Protein AF-0000000081072407 (afdb_homodimer)

Structure (mmCIF, N/CA/C/O backbone):
data_AF-0000000081072407-model_v1
#
loop_
_entity.id
_entity.type
_entity.pdbx_description
1 polymer 'Cystatin domain-containing protein'
#
loop_
_atom_site.group_PDB
_atom_site.id
_atom_site.type_symbol
_atom_site.label_atom_id
_atom_site.label_alt_id
_atom_site.label_comp_id
_atom_site.label_asym_id
_atom_site.label_entity_id
_atom_site.label_seq_id
_atom_site.pdbx_PDB_ins_code
_atom_site.Cartn_x
_atom_site.Cartn_y
_atom_site.Cartn_z
_atom_site.occupancy
_atom_site.B_iso_or_equiv
_atom_site.auth_seq_id
_atom_site.auth_comp_id
_atom_site.auth_asym_id
_atom_site.auth_atom_id
_atom_site.pdbx_PDB_model_num
ATOM 1 N N . MET A 1 1 ? 28.156 -6.051 42.875 1 21.62 1 MET A N 1
ATOM 2 C CA . MET A 1 1 ? 27.188 -7.047 42.438 1 21.62 1 MET A CA 1
ATOM 3 C C . MET A 1 1 ? 26.266 -6.477 41.375 1 21.62 1 MET A C 1
ATOM 5 O O . MET A 1 1 ? 25.297 -7.117 40.969 1 21.62 1 MET A O 1
ATOM 9 N N . GLY A 1 2 ? 26.156 -5.215 40.938 1 23.36 2 GLY A N 1
ATOM 10 C CA . GLY A 1 2 ? 24.984 -4.512 40.438 1 23.36 2 GLY A CA 1
ATOM 11 C C . GLY A 1 2 ? 24.594 -4.895 39.031 1 23.36 2 GLY A C 1
ATOM 12 O O . GLY A 1 2 ? 25.453 -5.309 38.219 1 23.36 2 GLY A O 1
ATOM 13 N N . GLY A 1 3 ? 23.234 -4.84 38.438 1 18.52 3 GLY A N 1
ATOM 14 C CA . GLY A 1 3 ? 22.344 -5.562 37.562 1 18.52 3 GLY A CA 1
ATOM 15 C C . GLY A 1 3 ? 22.375 -5.055 36.125 1 18.52 3 GLY A C 1
ATOM 16 O O . GLY A 1 3 ? 22.359 -5.844 35.188 1 18.52 3 GLY A O 1
ATOM 17 N N . LEU A 1 4 ? 21.75 -3.75 35.719 1 22.33 4 LEU A N 1
ATOM 18 C CA . LEU A 1 4 ? 20.75 -3.414 34.688 1 22.33 4 LEU A CA 1
ATOM 19 C C . LEU A 1 4 ? 21.359 -3.531 33.312 1 22.33 4 LEU A C 1
ATOM 21 O O . LEU A 1 4 ? 22.547 -3.322 33.125 1 22.33 4 LEU A O 1
ATOM 25 N N . LEU A 1 5 ? 20.203 -3.301 32.219 1 20.92 5 LEU A N 1
ATOM 26 C CA . LEU A 1 5 ? 19.562 -3.738 31 1 20.92 5 LEU A CA 1
ATOM 27 C C . LEU A 1 5 ? 20.094 -2.971 29.797 1 20.92 5 LEU A C 1
ATOM 29 O O . LEU A 1 5 ? 20.297 -1.756 29.875 1 20.92 5 LEU A O 1
ATOM 33 N N . GLN A 1 6 ? 20.516 -3.701 28.797 1 18.7 6 GLN A N 1
ATOM 34 C CA . GLN A 1 6 ? 21.047 -3.674 27.438 1 18.7 6 GLN A CA 1
ATOM 35 C C . GLN A 1 6 ? 20.016 -3.098 26.469 1 18.7 6 GLN A C 1
ATOM 37 O O . GLN A 1 6 ? 18.906 -3.602 26.359 1 18.7 6 GLN A O 1
ATOM 42 N N . LEU A 1 7 ? 20.031 -1.759 25.953 1 21.92 7 LEU A N 1
ATOM 43 C CA . LEU A 1 7 ? 19.109 -0.894 25.219 1 21.92 7 LEU A CA 1
ATOM 44 C C . LEU A 1 7 ? 19.016 -1.33 23.766 1 21.92 7 LEU A C 1
ATOM 46 O O . LEU A 1 7 ? 19.922 -1.09 22.969 1 21.92 7 LEU A O 1
ATOM 50 N N . VAL A 1 8 ? 18.656 -2.666 23.406 1 18.05 8 VAL A N 1
ATOM 51 C CA . VAL A 1 8 ? 18.781 -3.02 22 1 18.05 8 VAL A CA 1
ATOM 52 C C . VAL A 1 8 ? 17.594 -2.473 21.219 1 18.05 8 VAL A C 1
ATOM 54 O O . VAL A 1 8 ? 16.453 -2.895 21.438 1 18.05 8 VAL A O 1
ATOM 57 N N . LEU A 1 9 ? 17.375 -1.255 20.656 1 19.88 9 LEU A N 1
ATOM 58 C CA . LEU A 1 9 ? 16.219 -0.615 20.047 1 19.88 9 LEU A CA 1
ATOM 59 C C . LEU A 1 9 ? 16.016 -1.119 18.625 1 19.88 9 LEU A C 1
ATOM 61 O O . LEU A 1 9 ? 16.75 -0.737 17.719 1 19.88 9 LEU A O 1
ATOM 65 N N . VAL A 1 10 ? 15.938 -2.412 18.266 1 19.44 10 VAL A N 1
ATOM 66 C CA . VAL A 1 10 ? 15.781 -2.82 16.875 1 19.44 10 VAL A CA 1
ATOM 67 C C . VAL A 1 10 ? 14.406 -2.395 16.359 1 19.44 10 VAL A C 1
ATOM 69 O O . VAL A 1 10 ? 13.414 -2.471 17.078 1 19.44 10 VAL A O 1
ATOM 72 N N . THR A 1 11 ? 14.133 -1.663 15.047 1 21.14 11 THR A N 1
ATOM 73 C CA . THR A 1 11 ? 13.328 -0.927 14.07 1 21.14 11 THR A CA 1
ATOM 74 C C . THR A 1 11 ? 12.258 -1.824 13.461 1 21.14 11 THR A C 1
ATOM 76 O O . THR A 1 11 ? 11.172 -1.354 13.117 1 21.14 11 THR A O 1
ATOM 79 N N . PHE A 1 12 ? 12.297 -3.172 13.156 1 22.17 12 PHE A N 1
ATOM 80 C CA . PHE A 1 12 ? 11.82 -3.635 11.859 1 22.17 12 PHE A CA 1
ATOM 81 C C . PHE A 1 12 ? 10.305 -3.812 11.867 1 22.17 12 PHE A C 1
ATOM 83 O O . PHE A 1 12 ? 9.656 -3.738 10.82 1 22.17 12 PHE A O 1
ATOM 90 N N . LEU A 1 13 ? 9.453 -3.965 12.898 1 21.53 13 LEU A N 1
ATOM 91 C CA . LEU A 1 13 ? 8.359 -4.918 12.719 1 21.53 13 LEU A CA 1
ATOM 92 C C . LEU A 1 13 ? 7.148 -4.242 12.086 1 21.53 13 LEU A C 1
ATOM 94 O O . LEU A 1 13 ? 6.543 -3.348 12.68 1 21.53 13 LEU A O 1
ATOM 98 N N . PHE A 1 14 ? 7.098 -4.137 10.703 1 27.08 14 PHE A N 1
ATOM 99 C CA . PHE A 1 14 ? 5.941 -3.705 9.922 1 27.08 14 PHE A CA 1
ATOM 100 C C . PHE A 1 14 ? 4.691 -4.469 10.336 1 27.08 14 PHE A C 1
ATOM 102 O O . PHE A 1 14 ? 4.543 -5.648 10.008 1 27.08 14 PHE A O 1
ATOM 109 N N . TYR A 1 15 ? 4.145 -4.355 11.57 1 22.3 15 TYR A N 1
ATOM 110 C CA . TYR A 1 15 ? 2.93 -4.969 12.102 1 22.3 15 TYR A CA 1
ATOM 111 C C . TYR A 1 15 ? 1.718 -4.594 11.258 1 22.3 15 TYR A C 1
ATOM 113 O O . TYR A 1 15 ? 1.398 -3.414 11.109 1 22.3 15 TYR A O 1
ATOM 121 N N . CYS A 1 16 ? 1.2 -5.637 10.383 1 26.64 16 CYS A N 1
ATOM 122 C CA . CYS A 1 16 ? -0.035 -6.027 9.711 1 26.64 16 CYS A CA 1
ATOM 123 C C . CYS A 1 16 ? -1.219 -5.961 10.664 1 26.64 16 CYS A C 1
ATOM 125 O O . CYS A 1 16 ? -2.367 -6.117 10.25 1 26.64 16 CYS A O 1
ATOM 127 N N . SER A 1 17 ? -1.146 -5.898 11.961 1 24.12 17 SER A N 1
ATOM 128 C CA . SER A 1 17 ? -2.246 -6.594 12.617 1 24.12 17 SER A CA 1
ATOM 129 C C . SER A 1 17 ? -3.484 -5.707 12.711 1 24.12 17 SER A C 1
ATOM 131 O O . SER A 1 17 ? -3.531 -4.773 13.508 1 24.12 17 SER A O 1
ATOM 133 N N . VAL A 1 18 ? -4.16 -5.516 11.492 1 28.14 18 VAL A N 1
ATOM 134 C CA . VAL A 1 18 ? -5.445 -4.871 11.727 1 28.14 18 VAL A CA 1
ATOM 135 C C . VAL A 1 18 ? -6.367 -5.82 12.492 1 28.14 18 VAL A C 1
ATOM 137 O O . VAL A 1 18 ? -6.797 -6.844 11.953 1 28.14 18 VAL A O 1
ATOM 140 N N . GLY A 1 19 ? -6.086 -6.199 13.688 1 25.09 19 GLY A N 1
ATOM 141 C CA . GLY A 1 19 ? -7 -7.078 14.398 1 25.09 19 GLY A CA 1
ATOM 142 C C . GLY A 1 19 ? -8.367 -6.465 14.617 1 25.09 19 GLY A C 1
ATOM 143 O O . GLY A 1 19 ? -9.188 -7.008 15.367 1 25.09 19 GLY A O 1
ATOM 144 N N . SER A 1 20 ? -8.82 -5.32 14.125 1 26.73 20 SER A N 1
ATOM 145 C CA . SER A 1 20 ? -10.047 -5 14.844 1 26.73 20 SER A CA 1
ATOM 146 C C . SER A 1 20 ? -11.164 -5.984 14.508 1 26.73 20 SER A C 1
ATOM 148 O O . SER A 1 20 ? -11.266 -6.438 13.359 1 26.73 20 SER A O 1
ATOM 150 N N . GLY A 1 21 ? -11.742 -6.824 15.422 1 24.98 21 GLY A N 1
ATOM 151 C CA . GLY A 1 21 ? -12.898 -7.699 15.539 1 24.98 21 GLY A CA 1
ATOM 152 C C . GLY A 1 21 ? -14.18 -7.062 15.031 1 24.98 21 GLY A C 1
ATOM 153 O O . GLY A 1 21 ? -15.273 -7.57 15.281 1 24.98 21 GLY A O 1
ATOM 154 N N . VAL A 1 22 ? -14.344 -5.875 14.406 1 26.16 22 VAL A N 1
ATOM 155 C CA . VAL A 1 22 ? -15.758 -5.516 14.312 1 26.16 22 VAL A CA 1
ATOM 156 C C . VAL A 1 22 ? -16.484 -6.516 13.422 1 26.16 22 VAL A C 1
ATOM 158 O O . VAL A 1 22 ? -15.867 -7.223 12.625 1 26.16 22 VAL A O 1
ATOM 161 N N . GLY A 1 23 ? -17.953 -6.473 13.352 1 28.11 23 GLY A N 1
ATOM 162 C CA . GLY A 1 23 ? -19.078 -7.195 12.797 1 28.11 23 GLY A CA 1
ATOM 163 C C . GLY A 1 23 ? -18.953 -7.445 11.305 1 28.11 23 GLY A C 1
ATOM 164 O O . GLY A 1 23 ? -18.062 -6.914 10.656 1 28.11 23 GLY A O 1
ATOM 165 N N . GLY A 1 24 ? -20.109 -8.008 10.484 1 31.17 24 GLY A N 1
ATOM 166 C CA . GLY A 1 24 ? -20.453 -8.594 9.203 1 31.17 24 GLY A CA 1
ATOM 167 C C . GLY A 1 24 ? -19.953 -7.789 8.016 1 31.17 24 GLY A C 1
ATOM 168 O O . GLY A 1 24 ? -19.812 -8.328 6.918 1 31.17 24 GLY A O 1
ATOM 169 N N . VAL A 1 25 ? -20.344 -6.457 7.879 1 34.44 25 VAL A N 1
ATOM 170 C CA . VAL A 1 25 ? -20.281 -5.773 6.59 1 34.44 25 VAL A CA 1
ATOM 171 C C . VAL A 1 25 ? -18.828 -5.531 6.211 1 34.44 25 VAL A C 1
ATOM 173 O O . VAL A 1 25 ? -18.016 -5.148 7.055 1 34.44 25 VAL A O 1
ATOM 176 N N . GLY A 1 26 ? -18.172 -6.262 5.16 1 38.94 26 GLY A N 1
ATOM 177 C CA . GLY A 1 26 ? -16.797 -6.184 4.695 1 38.94 26 GLY A CA 1
ATOM 178 C C . GLY A 1 26 ? -16.203 -4.793 4.812 1 38.94 26 GLY A C 1
ATOM 179 O O . GLY A 1 26 ? -16.703 -3.844 4.207 1 38.94 26 GLY A O 1
ATOM 180 N N . VAL A 1 27 ? -15.945 -4.32 5.957 1 40.84 27 VAL A N 1
ATOM 181 C CA . VAL A 1 27 ? -15.297 -3.02 6.105 1 40.84 27 VAL A CA 1
ATOM 182 C C . VAL A 1 27 ? -14.281 -2.812 4.988 1 40.84 27 VAL A C 1
ATOM 184 O O . VAL A 1 27 ? -13.477 -3.703 4.703 1 40.84 27 VAL A O 1
ATOM 187 N N . PRO A 1 28 ? -14.57 -1.76 4.129 1 50.28 28 PRO A N 1
ATOM 188 C CA . PRO A 1 28 ? -13.586 -1.337 3.133 1 50.28 28 PRO A CA 1
ATOM 189 C C . PRO A 1 28 ? -12.156 -1.314 3.684 1 50.28 28 PRO A C 1
ATOM 191 O O . PRO A 1 28 ? -11.945 -0.905 4.828 1 50.28 28 PRO A O 1
ATOM 194 N N . GLY A 1 29 ? -11.305 -2.127 3.111 1 60.81 29 GLY A N 1
ATOM 195 C CA . GLY A 1 29 ? -9.906 -2.189 3.488 1 60.81 29 GLY A CA 1
ATOM 196 C C . GLY A 1 29 ? -9.516 -3.502 4.141 1 60.81 29 GLY A C 1
ATOM 197 O O . GLY A 1 29 ? -8.336 -3.807 4.285 1 60.81 29 GLY A O 1
ATOM 198 N N . GLY A 1 30 ? -10.625 -4.172 4.59 1 67.56 30 GLY A N 1
ATOM 199 C CA . GLY A 1 30 ? -10.258 -5.426 5.223 1 67.56 30 GLY A CA 1
ATOM 200 C C . GLY A 1 30 ? -10.141 -6.578 4.242 1 67.56 30 GLY A C 1
ATOM 201 O O . GLY A 1 30 ? -10.75 -6.559 3.176 1 67.56 30 GLY A O 1
ATOM 202 N N . ALA A 1 31 ? -9.234 -7.594 4.398 1 76.56 31 ALA A N 1
ATOM 203 C CA . ALA A 1 31 ? -9.078 -8.773 3.547 1 76.56 31 ALA A CA 1
ATOM 204 C C . ALA A 1 31 ? -10.258 -9.727 3.723 1 76.56 31 ALA A C 1
ATOM 206 O O . ALA A 1 31 ? -10.852 -9.797 4.801 1 76.56 31 ALA A O 1
ATOM 207 N N . SER A 1 32 ? -10.742 -10.344 2.633 1 85.5 32 SER A N 1
ATOM 208 C CA . SER A 1 32 ? -11.773 -11.375 2.637 1 85.5 32 SER A CA 1
ATOM 209 C C . SER A 1 32 ? -11.32 -12.609 3.418 1 85.5 32 SER A C 1
ATOM 211 O O . SER A 1 32 ? -10.141 -12.734 3.754 1 85.5 32 SER A O 1
ATOM 213 N N . PRO A 1 33 ? -12.305 -13.414 3.785 1 86 33 PRO A N 1
ATOM 214 C CA . PRO A 1 33 ? -11.859 -14.742 4.219 1 86 33 PRO A CA 1
ATOM 215 C C . PRO A 1 33 ? -11.023 -15.453 3.162 1 86 33 PRO A C 1
ATOM 217 O O . PRO A 1 33 ? -11.078 -15.102 1.982 1 86 33 PRO A O 1
ATOM 220 N N . GLU A 1 34 ? -10.25 -16.484 3.625 1 90.31 34 GLU A N 1
ATOM 221 C CA . GLU A 1 34 ? -9.453 -17.281 2.701 1 90.31 34 GLU A CA 1
ATOM 222 C C . GLU A 1 34 ? -10.336 -18.094 1.764 1 90.31 34 GLU A C 1
ATOM 224 O O . GLU A 1 34 ? -11.312 -18.703 2.201 1 90.31 34 GLU A O 1
ATOM 229 N N . GLN A 1 35 ? -10.039 -18.094 0.463 1 94.06 35 GLN A N 1
ATOM 230 C CA . GLN A 1 35 ? -10.844 -18.734 -0.564 1 94.06 35 GLN A CA 1
ATOM 231 C C . GLN A 1 35 ? -10.047 -19.828 -1.284 1 94.06 35 GLN A C 1
ATOM 233 O O . GLN A 1 35 ? -8.82 -19.734 -1.386 1 94.06 35 GLN A O 1
ATOM 238 N N . PRO A 1 36 ? -10.766 -20.875 -1.735 1 95.5 36 PRO A N 1
ATOM 239 C CA . PRO A 1 36 ? -10.094 -21.891 -2.549 1 95.5 36 PRO A CA 1
ATOM 240 C C . PRO A 1 36 ? -9.664 -21.359 -3.914 1 95.5 36 PRO A C 1
ATOM 242 O O . PRO A 1 36 ? -10.133 -20.312 -4.348 1 95.5 36 PRO A O 1
ATOM 245 N N . PRO A 1 37 ? -8.766 -22.078 -4.547 1 96.56 37 PRO A N 1
ATOM 246 C CA . PRO A 1 37 ? -8.312 -21.625 -5.867 1 96.56 37 PRO A CA 1
ATOM 247 C C . PRO A 1 37 ? -9.43 -21.656 -6.91 1 96.56 37 PRO A C 1
ATOM 249 O O . PRO A 1 37 ? -10.367 -22.453 -6.793 1 96.56 37 PRO A O 1
ATOM 252 N N . ASN A 1 38 ? -9.32 -20.703 -7.871 1 97.25 38 ASN A N 1
ATOM 253 C CA . ASN A 1 38 ? -10.188 -20.688 -9.047 1 97.25 38 ASN A CA 1
ATOM 254 C C . ASN A 1 38 ? -9.461 -20.188 -10.281 1 97.25 38 ASN A C 1
ATOM 256 O O . ASN A 1 38 ? -8.383 -19.594 -10.172 1 97.25 38 ASN A O 1
ATOM 260 N N . ASP A 1 39 ? -10.086 -20.391 -11.461 1 97.44 39 ASP A N 1
ATOM 261 C CA . ASP A 1 39 ? -9.414 -20.141 -12.734 1 97.44 39 ASP A CA 1
ATOM 262 C C . ASP A 1 39 ? -9.156 -18.641 -12.93 1 97.44 39 ASP A C 1
ATOM 264 O O . ASP A 1 39 ? -8.141 -18.25 -13.492 1 97.44 39 ASP A O 1
ATOM 268 N N . GLN A 1 40 ? -10.055 -17.875 -12.516 1 96.31 40 GLN A N 1
ATOM 269 C CA . GLN A 1 40 ? -9.914 -16.438 -12.711 1 96.31 40 GLN A CA 1
ATOM 270 C C . GLN A 1 40 ? -8.688 -15.891 -11.977 1 96.31 40 GLN A C 1
ATOM 272 O O . GLN A 1 40 ? -7.855 -15.203 -12.578 1 96.31 40 GLN A O 1
ATOM 277 N N . VAL A 1 41 ? -8.547 -16.25 -10.727 1 96.75 41 VAL A N 1
ATOM 278 C CA . VAL A 1 41 ? -7.422 -15.75 -9.945 1 96.75 41 VAL A CA 1
ATOM 279 C C . VAL A 1 41 ? -6.133 -16.406 -10.422 1 96.75 41 VAL A C 1
ATOM 281 O O . VAL A 1 41 ? -5.074 -15.773 -10.438 1 96.75 41 VAL A O 1
ATOM 284 N N . GLN A 1 42 ? -6.16 -17.688 -10.805 1 98.31 42 GLN A N 1
ATOM 285 C CA . GLN A 1 42 ? -4.996 -18.328 -11.398 1 98.31 42 GLN A CA 1
ATOM 286 C C . GLN A 1 42 ? -4.473 -17.547 -12.594 1 98.31 42 GLN A C 1
ATOM 288 O O . GLN A 1 42 ? -3.264 -17.344 -12.734 1 98.31 42 GLN A O 1
ATOM 293 N N . GLN A 1 43 ? -5.395 -17.062 -13.422 1 97.31 43 GLN A N 1
ATOM 294 C CA . GLN A 1 43 ? -4.984 -16.266 -14.578 1 97.31 43 GLN A CA 1
ATOM 295 C C . GLN A 1 43 ? -4.336 -14.961 -14.148 1 97.31 43 GLN A C 1
ATOM 297 O O . GLN A 1 43 ? -3.357 -14.516 -14.75 1 97.31 43 GLN A O 1
ATOM 302 N N . ILE A 1 44 ? -4.863 -14.383 -13.133 1 96.88 44 ILE A N 1
ATOM 303 C CA . ILE A 1 44 ? -4.316 -13.133 -12.617 1 96.88 44 ILE A CA 1
ATOM 304 C C . ILE A 1 44 ? -2.873 -13.344 -12.164 1 96.88 44 ILE A C 1
ATOM 306 O O . ILE A 1 44 ? -1.976 -12.586 -12.547 1 96.88 44 ILE A O 1
ATOM 310 N N . ILE A 1 45 ? -2.604 -14.398 -11.352 1 96.75 45 ILE A N 1
ATOM 311 C CA . ILE A 1 45 ? -1.265 -14.539 -10.789 1 96.75 45 ILE A CA 1
ATOM 312 C C . ILE A 1 45 ? -0.301 -15.023 -11.875 1 96.75 45 ILE A C 1
ATOM 314 O O . ILE A 1 45 ? 0.908 -14.797 -11.781 1 96.75 45 ILE A O 1
ATOM 318 N N . ASN A 1 46 ? -0.802 -15.633 -12.953 1 97.44 46 ASN A N 1
ATOM 319 C CA . ASN A 1 46 ? 0.059 -16.016 -14.07 1 97.44 46 ASN A CA 1
ATOM 320 C C . ASN A 1 46 ? 0.722 -14.797 -14.711 1 97.44 46 ASN A C 1
ATOM 322 O O . ASN A 1 46 ? 1.837 -14.891 -15.227 1 97.44 46 ASN A O 1
ATOM 326 N N . ASN A 1 47 ? 0.017 -13.695 -14.641 1 96.5 47 ASN A N 1
ATOM 327 C CA . ASN A 1 47 ? 0.521 -12.469 -15.258 1 96.5 47 ASN A CA 1
ATOM 328 C C . ASN A 1 47 ? 1.771 -11.961 -14.547 1 96.5 47 ASN A C 1
ATOM 330 O O . ASN A 1 47 ? 2.5 -11.125 -15.086 1 96.5 47 ASN A O 1
ATOM 334 N N . VAL A 1 48 ? 2.025 -12.414 -13.383 1 96.25 48 VAL A N 1
ATOM 335 C CA . VAL A 1 48 ? 3.18 -11.906 -12.648 1 96.25 48 VAL A CA 1
ATOM 336 C C . VAL A 1 48 ? 4.191 -13.031 -12.438 1 96.25 48 VAL A C 1
ATOM 338 O O . VAL A 1 48 ? 5.137 -12.883 -11.656 1 96.25 48 VAL A O 1
ATOM 341 N N . ARG A 1 49 ? 4.082 -14.109 -13.117 1 97 49 ARG A N 1
ATOM 342 C CA . ARG A 1 49 ? 4.973 -15.25 -12.938 1 97 49 ARG A CA 1
ATOM 343 C C . ARG A 1 49 ? 6.422 -14.875 -13.234 1 97 49 ARG A C 1
ATOM 345 O O . ARG A 1 49 ? 7.328 -15.203 -12.469 1 97 49 ARG A O 1
ATOM 352 N N . GLU A 1 50 ? 6.641 -14.164 -14.344 1 96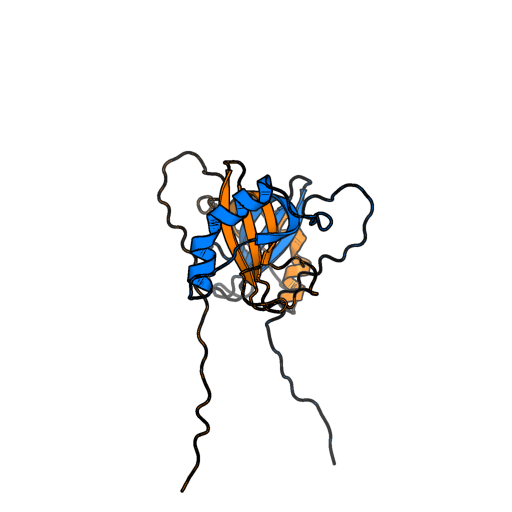.94 50 GLU A N 1
ATOM 353 C CA . GLU A 1 50 ? 7.996 -13.781 -14.734 1 96.94 50 GLU A CA 1
ATOM 354 C C . GLU A 1 50 ? 8.641 -12.898 -13.672 1 96.94 50 GLU A C 1
ATOM 356 O O . GLU A 1 50 ? 9.82 -13.055 -13.359 1 96.94 50 GLU A O 1
ATOM 361 N N . GLU A 1 51 ? 7.891 -11.977 -13.195 1 94.12 51 GLU A N 1
ATOM 362 C CA . GLU A 1 51 ? 8.398 -11.109 -12.141 1 94.12 51 GLU A CA 1
ATOM 363 C C . GLU A 1 51 ? 8.758 -11.906 -10.891 1 94.12 51 GLU A C 1
ATOM 365 O O . GLU A 1 51 ? 9.773 -11.641 -10.242 1 94.12 51 GLU A O 1
ATOM 370 N N . VAL A 1 52 ? 7.938 -12.883 -10.531 1 93.38 52 VAL A N 1
ATOM 371 C CA . VAL A 1 52 ? 8.188 -13.711 -9.359 1 93.38 52 VAL A CA 1
ATOM 372 C C . VAL A 1 52 ? 9.477 -14.508 -9.555 1 93.38 52 VAL A C 1
ATOM 374 O O . VAL A 1 52 ? 10.32 -14.57 -8.656 1 93.38 52 VAL A O 1
ATOM 377 N N . GLU A 1 53 ? 9.648 -15.023 -10.688 1 95.44 53 GLU A N 1
ATOM 378 C CA . GLU A 1 53 ? 10.836 -15.82 -10.977 1 95.44 53 GLU A CA 1
ATOM 379 C C . GLU A 1 53 ? 12.094 -14.961 -10.93 1 95.44 53 GLU A C 1
ATOM 381 O O . GLU A 1 53 ? 13.148 -15.406 -10.477 1 95.44 53 GLU A O 1
ATOM 386 N N . LYS A 1 54 ? 12.008 -13.781 -11.398 1 93.94 54 LYS A N 1
ATOM 387 C CA . LYS A 1 54 ? 13.125 -12.844 -11.305 1 93.94 54 LYS A CA 1
ATOM 388 C C . LYS A 1 54 ? 13.508 -12.594 -9.852 1 93.94 54 LYS A C 1
ATOM 390 O O . LYS A 1 54 ? 14.695 -12.602 -9.508 1 93.94 54 LYS A O 1
ATOM 395 N N . GLU A 1 55 ? 12.523 -12.398 -9 1 87.31 55 GLU A N 1
ATOM 396 C CA . GLU A 1 55 ? 12.773 -12.148 -7.586 1 87.31 55 GLU A CA 1
ATOM 397 C C . GLU A 1 55 ? 13.367 -13.375 -6.906 1 87.31 55 GLU A C 1
ATOM 399 O O . GLU A 1 55 ? 14.203 -13.25 -6.004 1 87.31 55 GLU A O 1
ATOM 404 N N . LEU A 1 56 ? 12.953 -14.5 -7.336 1 86.62 56 LEU A N 1
ATOM 405 C CA . LEU A 1 56 ? 13.469 -15.742 -6.781 1 86.62 56 LEU A CA 1
ATOM 406 C C . LEU A 1 56 ? 14.883 -16.016 -7.289 1 86.62 56 LEU A C 1
ATOM 408 O O . LEU A 1 56 ? 15.648 -16.734 -6.641 1 86.62 56 LEU A O 1
ATOM 412 N N . GLY A 1 57 ? 15.148 -15.484 -8.383 1 92 57 GLY A N 1
ATOM 413 C CA . GLY A 1 57 ? 16.453 -15.672 -8.977 1 92 57 GLY A CA 1
ATOM 414 C C . GLY A 1 57 ? 16.578 -16.969 -9.773 1 92 57 GLY A C 1
ATOM 415 O O . GLY A 1 57 ? 17.672 -17.422 -10.062 1 92 57 GLY A O 1
ATOM 416 N N . HIS A 1 58 ? 15.445 -17.656 -10.031 1 92.94 58 HIS A N 1
ATOM 417 C CA . HIS A 1 58 ? 15.422 -18.891 -10.82 1 92.94 58 HIS A CA 1
ATOM 418 C C . HIS A 1 58 ? 14.023 -19.172 -11.359 1 92.94 58 HIS A C 1
ATOM 420 O O . HIS A 1 58 ? 13.039 -18.594 -10.883 1 92.94 58 HIS A O 1
ATOM 426 N N . SER A 1 59 ? 13.984 -20 -12.391 1 95.19 59 SER A N 1
ATOM 427 C CA . SER A 1 59 ? 12.703 -20.453 -12.93 1 95.19 59 SER A CA 1
ATOM 428 C C . SER A 1 59 ? 12.055 -21.5 -12.016 1 95.19 59 SER A C 1
ATOM 430 O O . SER A 1 59 ? 12.742 -22.156 -11.234 1 95.19 59 SER A O 1
ATOM 432 N N . VAL A 1 60 ? 10.734 -21.641 -12.141 1 94.56 60 VAL A N 1
ATOM 433 C CA . VAL A 1 60 ? 10.016 -22.594 -11.312 1 94.56 60 VAL A CA 1
ATOM 434 C C . VAL A 1 60 ? 9.305 -23.609 -12.195 1 94.56 60 VAL A C 1
ATOM 436 O O . VAL A 1 60 ? 8.93 -23.312 -13.328 1 94.56 60 VAL A O 1
ATOM 439 N N . THR A 1 61 ? 9.078 -24.781 -11.688 1 94.94 61 THR A N 1
ATOM 440 C CA . THR A 1 61 ? 8.477 -25.875 -12.445 1 94.94 61 THR A CA 1
ATOM 441 C C . THR A 1 61 ? 6.949 -25.797 -12.383 1 94.94 61 THR A C 1
ATOM 443 O O . THR A 1 61 ? 6.262 -26.281 -13.281 1 94.94 61 THR A O 1
ATOM 446 N N . GLU A 1 62 ? 6.469 -25.266 -11.25 1 96.06 62 GLU A N 1
ATOM 447 C CA . GLU A 1 62 ? 5.035 -25.109 -11.016 1 96.06 62 GLU A CA 1
ATOM 448 C C . GLU A 1 62 ? 4.715 -23.703 -10.508 1 96.06 62 GLU A C 1
ATOM 450 O O . GLU A 1 62 ? 5.555 -23.062 -9.875 1 96.06 62 GLU A O 1
ATOM 455 N N . PHE A 1 63 ? 3.547 -23.281 -10.891 1 96.75 63 PHE A N 1
ATOM 456 C CA . PHE A 1 63 ? 3.02 -22.016 -10.406 1 96.75 63 PHE A CA 1
ATOM 457 C C . PHE A 1 63 ? 1.508 -22.078 -10.227 1 96.75 63 PHE A C 1
ATOM 459 O O . PHE A 1 63 ? 0.754 -21.547 -11.047 1 96.75 63 PHE A O 1
ATOM 466 N N . SER A 1 64 ? 1.098 -22.719 -9.109 1 96.81 64 SER A N 1
ATOM 467 C CA . SER A 1 64 ? -0.307 -23.062 -8.914 1 96.81 64 SER A CA 1
ATOM 468 C C . SER A 1 64 ? -0.872 -22.391 -7.668 1 96.81 64 SER A C 1
ATOM 470 O O . SER A 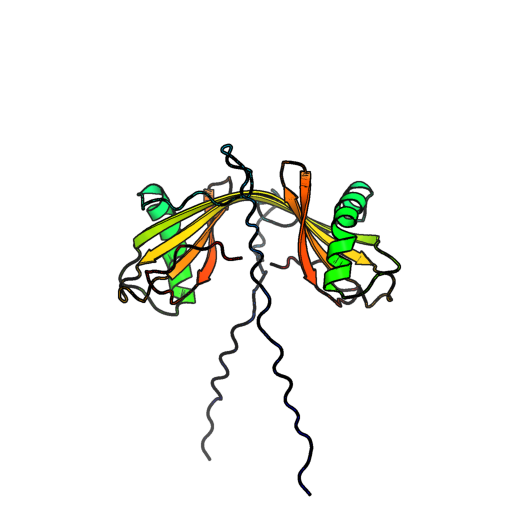1 64 ? -0.277 -22.469 -6.594 1 96.81 64 SER A O 1
ATOM 472 N N . LEU A 1 65 ? -2.047 -21.828 -7.902 1 96.25 65 LEU A N 1
ATOM 473 C CA . LEU A 1 65 ? -2.738 -21.188 -6.793 1 96.25 65 LEU A CA 1
ATOM 474 C C . LEU A 1 65 ? -3.248 -22.219 -5.793 1 96.25 65 LEU A C 1
ATOM 476 O O . LEU A 1 65 ? -3.928 -23.172 -6.176 1 96.25 65 LEU A O 1
ATOM 480 N N . ILE A 1 66 ? -2.908 -22 -4.453 1 94.69 66 ILE A N 1
ATOM 481 C CA . ILE A 1 66 ? -3.361 -22.906 -3.398 1 94.69 66 ILE A CA 1
ATOM 482 C C . ILE A 1 66 ? -4.543 -22.281 -2.66 1 94.69 66 ILE A C 1
ATOM 484 O O . ILE A 1 66 ? -5.523 -22.969 -2.355 1 94.69 66 ILE A O 1
ATOM 488 N N . SER A 1 67 ? -4.48 -21.062 -2.361 1 93.44 67 SER A N 1
ATOM 489 C CA . SER A 1 67 ? -5.512 -20.281 -1.696 1 93.44 67 SER A CA 1
ATOM 490 C C . SER A 1 67 ? -5.23 -18.781 -1.812 1 93.44 67 SER A C 1
ATOM 492 O O . SER A 1 67 ? -4.156 -18.391 -2.266 1 93.44 67 SER A O 1
ATOM 494 N N . TYR A 1 68 ? -6.277 -18.078 -1.5 1 93.06 68 TYR A N 1
ATOM 495 C CA . TYR A 1 68 ? -6.047 -16.641 -1.611 1 93.06 68 TYR A CA 1
ATOM 496 C C . TYR A 1 68 ? -7.047 -15.859 -0.766 1 93.06 68 TYR A C 1
ATOM 498 O O . TYR A 1 68 ? -8.055 -16.406 -0.317 1 93.06 68 TYR A O 1
ATOM 506 N N . LYS A 1 69 ? -6.723 -14.57 -0.568 1 91.75 69 LYS A N 1
ATOM 507 C CA . LYS A 1 69 ? -7.586 -13.531 0.002 1 91.75 69 LYS A CA 1
ATOM 508 C C . LYS A 1 69 ? -7.59 -12.281 -0.869 1 91.75 69 LYS A C 1
ATOM 510 O O . LYS A 1 69 ? -6.641 -12.031 -1.613 1 91.75 69 LYS A O 1
ATOM 515 N N . THR A 1 70 ? -8.656 -11.578 -0.849 1 91.62 70 THR A N 1
ATOM 516 C CA . THR A 1 70 ? -8.727 -10.32 -1.581 1 91.62 70 THR A CA 1
ATOM 517 C C . THR A 1 70 ? -8.961 -9.148 -0.628 1 91.62 70 THR A C 1
ATOM 519 O O . THR A 1 70 ? -9.586 -9.32 0.425 1 91.62 70 THR A O 1
ATOM 522 N N . GLN A 1 71 ? -8.453 -8.07 -1.003 1 86.19 71 GLN A N 1
ATOM 523 C CA . GLN A 1 71 ? -8.734 -6.805 -0.336 1 86.19 71 GLN A CA 1
ATOM 524 C C . GLN A 1 71 ? -8.992 -5.691 -1.351 1 86.19 71 GLN A C 1
ATOM 526 O O . GLN A 1 71 ? -8.117 -5.371 -2.16 1 86.19 71 GLN A O 1
ATOM 531 N N . VAL A 1 72 ? -10.219 -5.234 -1.283 1 87.19 72 VAL A N 1
ATOM 532 C CA . VAL A 1 72 ? -10.547 -4.098 -2.137 1 87.19 72 VAL A CA 1
ATOM 533 C C . VAL A 1 72 ? -9.977 -2.814 -1.532 1 87.19 72 VAL A C 1
ATOM 535 O O . VAL A 1 72 ? -10.227 -2.508 -0.365 1 87.19 72 VAL A O 1
ATOM 538 N N . VAL A 1 73 ? -9.125 -2.193 -2.379 1 84.19 73 VAL A N 1
ATOM 539 C CA . VAL A 1 73 ? -8.539 -0.934 -1.94 1 84.19 73 VAL A CA 1
ATOM 540 C C . VAL A 1 73 ? -9.094 0.216 -2.779 1 84.19 73 VAL A C 1
ATOM 542 O O . VAL A 1 73 ? -8.883 0.263 -3.994 1 84.19 73 VAL A O 1
ATOM 545 N N . ALA A 1 74 ? -10.078 0.982 -2.27 1 85.69 74 ALA A N 1
ATOM 546 C CA . ALA A 1 74 ? -10.656 2.174 -2.883 1 85.69 74 ALA A CA 1
ATOM 547 C C . ALA A 1 74 ? -10.5 3.391 -1.975 1 85.69 74 ALA A C 1
ATOM 549 O O . ALA A 1 74 ? -11.156 3.484 -0.936 1 85.69 74 ALA A O 1
ATOM 550 N N . GLY A 1 75 ? -9.672 4.395 -2.455 1 89.62 75 GLY A N 1
ATOM 551 C CA . GLY A 1 75 ? -9.445 5.59 -1.659 1 89.62 75 GLY A CA 1
ATOM 552 C C . GLY A 1 75 ? -8.352 6.48 -2.225 1 89.62 75 GLY A C 1
ATOM 553 O O . GLY A 1 75 ? -8.141 6.512 -3.439 1 89.62 75 GLY A O 1
ATOM 554 N N . THR A 1 76 ? -7.762 7.344 -1.287 1 90.5 76 THR A N 1
ATOM 555 C CA . THR A 1 76 ? -6.734 8.305 -1.68 1 90.5 76 THR A CA 1
ATOM 556 C C . THR A 1 76 ? -5.598 8.32 -0.662 1 90.5 76 THR A C 1
ATOM 558 O O . THR A 1 76 ? -5.84 8.344 0.547 1 90.5 76 THR A O 1
ATOM 561 N N . ASN A 1 77 ? -4.402 8.203 -1.192 1 91.25 77 ASN A N 1
ATOM 562 C CA . ASN A 1 77 ? -3.225 8.508 -0.386 1 91.25 77 ASN A CA 1
ATOM 563 C C . ASN A 1 77 ? -2.857 9.984 -0.465 1 91.25 77 ASN A C 1
ATOM 565 O O . ASN A 1 77 ? -2.846 10.57 -1.551 1 91.25 77 ASN A O 1
ATOM 569 N N . TYR A 1 78 ? -2.613 10.539 0.698 1 92.25 78 TYR A N 1
ATOM 570 C CA . TYR A 1 78 ? -2.041 11.875 0.806 1 92.25 78 TYR A CA 1
ATOM 571 C C . TYR A 1 78 ? -0.6 11.812 1.297 1 92.25 78 TYR A C 1
ATOM 573 O O . TYR A 1 78 ? -0.335 11.344 2.406 1 92.25 78 TYR A O 1
ATOM 581 N N . PHE A 1 79 ? 0.297 12.305 0.419 1 91.31 79 PHE A N 1
ATOM 582 C CA . PHE A 1 79 ? 1.688 12.492 0.813 1 91.31 79 PHE A CA 1
ATOM 583 C C . PHE A 1 79 ? 1.937 13.93 1.24 1 91.31 79 PHE A C 1
ATOM 585 O O . PHE A 1 79 ? 1.984 14.836 0.401 1 91.31 79 PHE A O 1
ATOM 592 N N . ALA A 1 80 ? 2.131 14.07 2.498 1 93.31 80 ALA A N 1
ATOM 593 C CA . ALA A 1 80 ? 2.164 15.422 3.033 1 93.31 80 ALA A CA 1
ATOM 594 C C . ALA A 1 80 ? 3.52 15.734 3.66 1 93.31 80 ALA A C 1
ATOM 596 O O . ALA A 1 80 ? 4.078 14.906 4.387 1 93.31 80 ALA A O 1
ATOM 597 N N . LYS A 1 81 ? 4.062 16.844 3.295 1 92.19 81 LYS A N 1
ATOM 598 C CA . LYS A 1 81 ? 5.18 17.453 4.02 1 92.19 81 LYS A CA 1
ATOM 599 C C . LYS A 1 81 ? 4.68 18.344 5.156 1 92.19 81 LYS A C 1
ATOM 601 O O . LYS A 1 81 ? 3.889 19.25 4.93 1 92.19 81 LYS A O 1
ATOM 606 N N . VAL A 1 82 ? 5.184 18.078 6.375 1 94.69 82 VAL A N 1
ATOM 607 C CA . VAL A 1 82 ? 4.586 18.688 7.555 1 94.69 82 VAL A CA 1
ATOM 608 C C . VAL A 1 82 ? 5.676 19.359 8.398 1 94.69 82 VAL A C 1
ATOM 610 O O . VAL A 1 82 ? 6.715 18.75 8.672 1 94.69 82 VAL A O 1
ATOM 613 N N . ASP A 1 83 ? 5.504 20.547 8.75 1 93.62 83 ASP A N 1
ATOM 614 C CA . ASP A 1 83 ? 6.336 21.266 9.711 1 93.62 83 ASP A CA 1
ATOM 615 C C . ASP A 1 83 ? 5.895 20.984 11.148 1 93.62 83 ASP A C 1
ATOM 617 O O . ASP A 1 83 ? 4.738 21.203 11.508 1 93.62 83 ASP A O 1
ATOM 621 N N . ILE A 1 84 ? 6.902 20.484 11.914 1 94.44 84 ILE A N 1
ATOM 622 C CA . ILE A 1 84 ? 6.555 20.078 13.273 1 94.44 84 ILE A CA 1
ATOM 623 C C . ILE A 1 84 ? 7.164 21.062 14.266 1 94.44 84 ILE A C 1
ATOM 625 O O . ILE A 1 84 ? 7.23 20.781 15.469 1 94.44 84 ILE A O 1
ATOM 629 N N . GLY A 1 85 ? 7.637 22.125 13.82 1 92.25 85 GLY A N 1
ATOM 630 C CA . GLY A 1 85 ? 8.117 23.188 14.688 1 92.25 85 GLY A CA 1
ATOM 631 C C . GLY A 1 85 ? 9.516 22.938 15.219 1 92.25 85 GLY A C 1
ATOM 632 O O . GLY A 1 85 ? 9.891 23.469 16.266 1 92.25 85 GLY A O 1
ATOM 633 N N . GLU A 1 86 ? 10.344 22.062 14.586 1 88.69 86 GLU A N 1
ATOM 634 C CA . GLU A 1 86 ? 11.664 21.703 15.086 1 88.69 86 GLU A CA 1
ATOM 635 C C . GLU A 1 86 ? 12.758 22.172 14.133 1 88.69 86 GLU A C 1
ATOM 637 O O . GLU A 1 86 ? 13.797 21.516 14.008 1 88.69 86 GLU A O 1
ATOM 642 N N . GLY A 1 87 ? 12.477 23.219 13.438 1 85.06 87 GLY A N 1
ATOM 643 C CA . GLY A 1 87 ? 13.469 23.797 12.539 1 85.06 87 GLY A CA 1
ATOM 644 C C . GLY A 1 87 ? 13.273 23.391 11.094 1 85.06 87 GLY A C 1
ATOM 645 O O . GLY A 1 87 ? 12.539 22.438 10.797 1 85.06 87 GLY A O 1
ATOM 646 N N . GLU A 1 88 ? 13.867 24.094 10.203 1 81.25 88 GLU A N 1
ATOM 647 C CA . GLU A 1 88 ? 13.672 23.938 8.766 1 81.25 88 GLU A CA 1
ATOM 648 C C . GLU A 1 88 ? 14.195 22.578 8.281 1 81.25 88 GLU A C 1
ATOM 650 O O . GLU A 1 88 ? 13.766 22.078 7.246 1 81.25 88 GLU A O 1
ATOM 655 N N . ASP A 1 89 ? 15.148 22.031 9.078 1 80.25 89 ASP A N 1
ATOM 656 C CA . ASP A 1 89 ? 15.766 20.781 8.664 1 80.25 89 ASP A CA 1
ATOM 657 C C . ASP A 1 89 ? 15.094 19.578 9.336 1 80.25 89 ASP A C 1
ATOM 659 O O . ASP A 1 89 ? 15.586 18.453 9.266 1 80.25 89 ASP A O 1
ATOM 663 N N . SER A 1 90 ? 13.969 19.875 9.961 1 84.56 90 SER A N 1
ATOM 664 C CA . SER A 1 90 ? 13.281 18.828 10.711 1 84.56 90 SER A CA 1
ATOM 665 C C . SER A 1 90 ? 11.836 18.672 10.242 1 84.56 90 SER A C 1
ATOM 667 O O . SER A 1 90 ? 10.906 18.797 11.047 1 84.56 90 SER A O 1
ATOM 669 N N . MET A 1 91 ? 11.688 18.453 8.922 1 87.56 91 MET A N 1
ATOM 670 C CA . MET A 1 91 ? 10.359 18.188 8.367 1 87.56 91 MET A CA 1
ATOM 671 C C . MET A 1 91 ? 10.016 16.703 8.477 1 87.56 91 MET A C 1
ATOM 673 O O . MET A 1 91 ? 10.906 15.852 8.484 1 87.56 91 MET A O 1
ATOM 677 N N . VAL A 1 92 ? 8.695 16.484 8.617 1 90.12 92 VAL A N 1
ATOM 678 C CA . VAL A 1 92 ? 8.203 15.109 8.617 1 90.12 92 VAL A CA 1
ATOM 679 C C . VAL A 1 92 ? 7.359 14.867 7.367 1 90.12 92 VAL A C 1
ATOM 681 O O . VAL A 1 92 ? 6.508 15.68 7.012 1 90.12 92 VAL A O 1
ATOM 684 N N . HIS A 1 93 ? 7.668 13.828 6.609 1 91.12 93 HIS A N 1
ATOM 685 C CA . HIS A 1 93 ? 6.809 13.367 5.527 1 91.12 93 HIS A CA 1
ATOM 686 C C . HIS A 1 93 ? 5.906 12.227 5.984 1 91.12 93 HIS A C 1
ATOM 688 O O . HIS A 1 93 ? 6.387 11.227 6.516 1 91.12 93 HIS A O 1
ATOM 694 N N . ILE A 1 94 ? 4.531 12.414 5.805 1 92.31 94 ILE A N 1
ATOM 695 C CA . ILE A 1 94 ? 3.604 11.359 6.203 1 92.31 94 ILE A CA 1
ATOM 696 C C . ILE A 1 94 ? 2.771 10.922 5 1 92.31 94 ILE A C 1
ATOM 698 O O . ILE A 1 94 ? 2.477 11.727 4.113 1 92.31 94 ILE A O 1
ATOM 702 N N . ARG A 1 95 ? 2.471 9.695 5.008 1 90.75 95 ARG A N 1
ATOM 703 C CA . ARG A 1 95 ? 1.467 9.141 4.105 1 90.75 95 ARG A CA 1
ATOM 704 C C . ARG A 1 95 ? 0.185 8.797 4.855 1 90.75 95 ARG A C 1
ATOM 706 O O . ARG A 1 95 ? 0.196 7.953 5.758 1 90.75 95 ARG A O 1
ATOM 713 N N . VAL A 1 96 ? -0.85 9.469 4.445 1 93.62 96 VAL A N 1
ATOM 714 C CA . VAL A 1 96 ? -2.164 9.289 5.051 1 93.62 96 VAL A CA 1
ATOM 715 C C . VAL A 1 96 ? -3.115 8.648 4.043 1 93.62 96 VAL A C 1
ATOM 717 O O . VAL A 1 96 ? -3.236 9.117 2.908 1 93.62 96 VAL A O 1
ATOM 720 N N . TYR A 1 97 ? -3.717 7.598 4.414 1 89.88 97 TYR A N 1
ATOM 721 C CA . TYR A 1 97 ? -4.7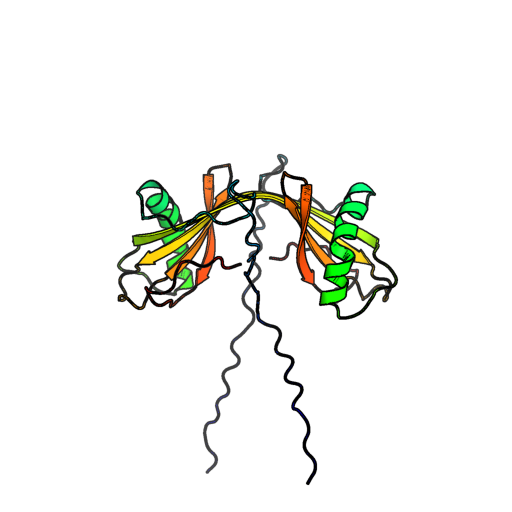15 6.938 3.578 1 89.88 97 TYR A CA 1
ATOM 722 C C . TYR A 1 97 ? -6.125 7.324 4 1 89.88 97 TYR A C 1
ATOM 724 O O . TYR A 1 97 ? -6.473 7.238 5.184 1 89.88 97 TYR A O 1
ATOM 732 N N . LYS A 1 98 ? -6.922 7.781 3.066 1 92.5 98 LYS A N 1
ATOM 733 C CA . LYS A 1 98 ? -8.344 8.055 3.24 1 92.5 98 LYS A CA 1
ATOM 734 C C . LYS A 1 98 ? -9.195 7.133 2.371 1 92.5 98 LYS A C 1
ATOM 736 O O . LYS A 1 98 ? -9.109 7.176 1.143 1 92.5 98 LYS A O 1
ATOM 741 N N . ASN A 1 99 ? -10.078 6.387 3.031 1 88.31 99 ASN A N 1
ATOM 742 C CA . ASN A 1 99 ? -10.93 5.492 2.256 1 88.31 99 ASN A CA 1
ATOM 743 C C . ASN A 1 99 ? -12.188 6.207 1.765 1 88.31 99 ASN A C 1
ATOM 745 O O . ASN A 1 99 ? -12.383 7.391 2.041 1 88.31 99 ASN A O 1
ATOM 749 N N . LEU A 1 100 ? -13.008 5.512 1.011 1 84.94 100 LEU A N 1
ATOM 750 C CA . LEU A 1 100 ? -14.195 6.102 0.405 1 84.94 100 LEU A CA 1
ATOM 751 C C . LEU A 1 100 ? -15.195 6.523 1.474 1 84.94 100 LEU A C 1
ATOM 753 O O . LEU A 1 100 ? -16 7.426 1.249 1 84.94 100 LEU A O 1
ATOM 757 N N . GLY A 1 101 ? -15.164 5.895 2.621 1 85.62 101 GLY A N 1
ATOM 758 C CA . GLY A 1 101 ? -16.047 6.238 3.729 1 85.62 101 GLY A CA 1
ATOM 759 C C . GLY A 1 101 ? -15.586 7.465 4.496 1 85.62 101 GLY A C 1
ATOM 760 O O . GLY A 1 101 ? -16.281 7.93 5.398 1 85.62 101 GLY A O 1
ATOM 761 N N . GLY A 1 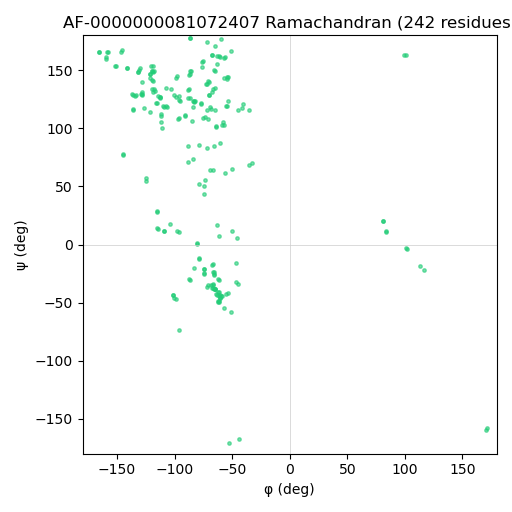102 ? -14.414 7.891 4.262 1 88.94 102 GLY A N 1
ATOM 762 C CA . GLY A 1 102 ? -13.914 9.109 4.891 1 88.94 102 GLY A CA 1
ATOM 763 C C . GLY A 1 102 ? -12.977 8.844 6.055 1 88.94 102 GLY A C 1
ATOM 764 O O . GLY A 1 102 ? -12.43 9.773 6.641 1 88.94 102 GLY A O 1
ATOM 765 N N . ASN A 1 103 ? -12.797 7.594 6.398 1 88.69 103 ASN A N 1
ATOM 766 C CA . ASN A 1 103 ? -11.867 7.262 7.469 1 88.69 103 ASN A CA 1
ATOM 767 C C . ASN A 1 103 ? -10.422 7.453 7.031 1 88.69 103 ASN A C 1
ATOM 769 O O . ASN A 1 103 ? -10.062 7.133 5.898 1 88.69 103 ASN A O 1
ATOM 773 N N . VAL A 1 104 ? -9.617 8.047 8.016 1 92.06 104 VAL A N 1
ATOM 774 C CA . VAL A 1 104 ? -8.227 8.344 7.703 1 92.06 104 VAL A CA 1
ATOM 775 C C . VAL A 1 104 ? -7.309 7.574 8.648 1 92.06 104 VAL A C 1
ATOM 777 O O . VAL A 1 104 ? -7.641 7.375 9.82 1 92.06 104 VAL A O 1
ATOM 780 N N . SER A 1 105 ? -6.25 7.121 8.117 1 89.88 105 SER A N 1
ATOM 781 C CA . SER A 1 105 ? -5.246 6.43 8.922 1 89.88 105 SER A CA 1
ATOM 782 C C . SER A 1 105 ? -3.832 6.797 8.477 1 89.88 105 SER A C 1
ATOM 784 O O . SER A 1 105 ? -3.609 7.121 7.309 1 89.88 105 SER A O 1
ATOM 786 N N . LEU A 1 106 ? -2.918 6.734 9.414 1 91.25 106 LEU A N 1
ATOM 787 C CA . LEU A 1 106 ? -1.505 6.949 9.125 1 91.25 106 LEU A CA 1
ATOM 788 C C . LEU A 1 106 ? -0.86 5.676 8.586 1 91.25 106 LEU A C 1
ATOM 790 O O . LEU A 1 106 ? -0.936 4.621 9.227 1 91.25 106 LEU A O 1
ATOM 794 N N . HIS A 1 107 ? -0.294 5.777 7.438 1 85.88 107 HIS A N 1
ATOM 795 C CA . HIS A 1 107 ? 0.334 4.613 6.824 1 85.88 107 HIS A CA 1
ATOM 796 C C . HIS A 1 107 ? 1.843 4.621 7.043 1 85.88 107 HIS A C 1
ATOM 798 O O . HIS A 1 107 ? 2.432 3.596 7.391 1 85.88 107 HIS A O 1
ATOM 804 N N . SER A 1 108 ? 2.455 5.688 6.828 1 85.31 108 SER A N 1
ATOM 805 C CA . SER A 1 108 ? 3.906 5.746 6.961 1 85.31 108 SER A CA 1
ATOM 806 C C . SER A 1 108 ? 4.371 7.148 7.348 1 85.31 108 SER A C 1
ATOM 808 O O . SER A 1 108 ? 3.652 8.125 7.133 1 85.31 108 SER A O 1
ATOM 810 N N . ILE A 1 109 ? 5.547 7.121 8.016 1 86.06 109 ILE A N 1
ATOM 811 C CA . ILE A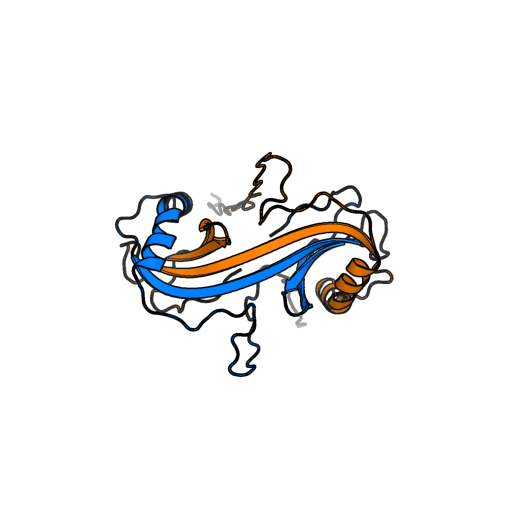 1 109 ? 6.168 8.367 8.438 1 86.06 109 ILE A CA 1
ATOM 812 C C . ILE A 1 109 ? 7.656 8.352 8.094 1 86.06 109 ILE A C 1
ATOM 814 O O . ILE A 1 109 ? 8.32 7.328 8.258 1 86.06 109 ILE A O 1
ATOM 818 N N . GLN A 1 110 ? 8.195 9.25 7.477 1 80.5 1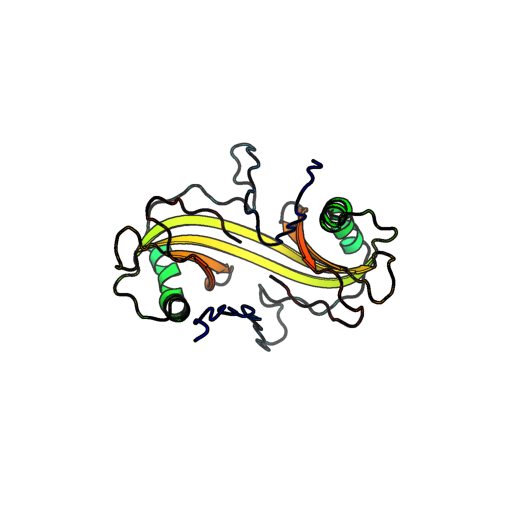10 GLN A N 1
ATOM 819 C CA . GLN A 1 110 ? 9.625 9.453 7.266 1 80.5 110 GLN A CA 1
ATOM 820 C C . GLN A 1 110 ? 10.109 10.695 8.008 1 80.5 110 GLN A C 1
ATOM 822 O O . GLN A 1 110 ? 9.578 11.789 7.816 1 80.5 110 GLN A O 1
ATOM 827 N N . TYR A 1 111 ? 10.891 10.305 9.016 1 76.19 111 TYR A N 1
ATOM 828 C CA . TYR A 1 111 ? 11.5 11.359 9.812 1 76.19 111 TYR A CA 1
ATOM 829 C C . TYR A 1 111 ? 13.023 11.242 9.797 1 76.19 111 TYR A C 1
ATOM 831 O O . TYR A 1 111 ? 13.562 10.141 9.891 1 76.19 111 TYR A O 1
ATOM 839 N N . PRO A 1 112 ? 13.828 12.484 9.773 1 62.09 112 PRO A N 1
ATOM 840 C CA . PRO A 1 112 ? 14.031 13.883 9.422 1 62.09 112 PRO A CA 1
ATOM 841 C C . PRO A 1 112 ? 14.336 14.078 7.934 1 62.09 112 PRO A C 1
ATOM 843 O O . PRO A 1 112 ? 14.984 13.234 7.316 1 62.09 112 PRO A O 1
ATOM 846 N N . LYS A 1 113 ? 13.445 14.602 7.246 1 61.59 113 LYS A N 1
ATOM 847 C CA . LYS A 1 113 ? 13.922 14.969 5.914 1 61.59 113 LYS A CA 1
ATOM 848 C C . LYS A 1 113 ? 14.18 16.469 5.82 1 61.59 113 LYS A C 1
ATOM 850 O O . LYS A 1 113 ? 13.594 17.25 6.57 1 61.59 113 LYS A O 1
ATOM 855 N N . SER A 1 114 ? 15.32 16.703 5.25 1 58.88 114 SER A N 1
ATOM 856 C CA . SER A 1 114 ? 15.562 18.125 5.031 1 58.88 114 SER A CA 1
ATOM 857 C C . SER A 1 114 ? 14.43 18.781 4.246 1 58.88 114 SER A C 1
ATOM 859 O O . SER A 1 114 ? 13.719 18.094 3.496 1 58.88 114 SER A O 1
ATOM 861 N N . ARG A 1 115 ? 14.031 20.047 4.562 1 58.78 115 ARG A N 1
ATOM 862 C CA . ARG A 1 115 ? 12.984 20.844 3.926 1 58.78 115 ARG A CA 1
ATOM 863 C C . ARG A 1 115 ? 13.078 20.75 2.406 1 58.78 115 ARG A C 1
ATOM 865 O O . ARG A 1 115 ? 12.062 20.844 1.708 1 58.78 115 ARG A O 1
ATOM 872 N N . ASN A 1 116 ? 14.312 20.641 1.92 1 59.41 116 ASN A N 1
ATOM 873 C CA . ASN A 1 116 ? 14.523 20.734 0.481 1 59.41 116 ASN A CA 1
ATOM 874 C C . ASN A 1 116 ? 14.203 19.422 -0.224 1 59.41 116 ASN A C 1
ATOM 876 O O . ASN A 1 116 ? 14.281 19.328 -1.45 1 59.41 116 ASN A O 1
ATOM 880 N N . HIS A 1 117 ? 13.781 18.516 0.642 1 60.88 117 HIS A N 1
ATOM 881 C CA . HIS A 1 117 ? 13.484 17.25 -0.016 1 60.88 117 HIS A CA 1
ATOM 882 C C . HIS A 1 117 ? 12.016 17.188 -0.442 1 60.88 117 HIS A C 1
ATOM 884 O O . HIS A 1 117 ? 11.117 17.438 0.366 1 60.88 117 HIS A O 1
ATOM 890 N N . SER A 1 118 ? 11.758 17.234 -1.784 1 60.5 118 SER A N 1
ATOM 891 C CA . SER A 1 118 ? 10.414 17.141 -2.336 1 60.5 118 SER A CA 1
ATOM 892 C C . SER A 1 118 ? 9.695 15.898 -1.819 1 60.5 118 SER A C 1
ATOM 894 O O . SER A 1 118 ? 10.336 14.898 -1.487 1 60.5 118 SER A O 1
ATOM 896 N N . VAL A 1 119 ? 8.398 16.062 -1.604 1 65.81 119 VAL A N 1
ATOM 897 C CA . VAL A 1 119 ? 7.562 14.93 -1.205 1 65.81 119 VAL A CA 1
ATOM 898 C C . VAL A 1 119 ? 7.664 13.82 -2.244 1 65.81 119 VAL A C 1
ATOM 900 O O . VAL A 1 119 ? 7.434 14.047 -3.434 1 65.81 119 VAL A O 1
ATOM 903 N N . GLU A 1 120 ? 8.422 12.82 -1.887 1 61.69 120 GLU A N 1
ATOM 904 C CA . GLU A 1 120 ? 8.508 11.68 -2.797 1 61.69 120 GLU A CA 1
ATOM 905 C C . GLU A 1 120 ? 7.578 10.555 -2.365 1 61.69 120 GLU A C 1
ATOM 907 O O . GLU A 1 120 ? 7.223 10.453 -1.188 1 61.69 120 GLU A O 1
ATOM 912 N N . TYR A 1 121 ? 7.07 9.977 -3.396 1 59.78 121 TYR A N 1
ATOM 913 C CA . TYR A 1 121 ? 6.293 8.773 -3.139 1 59.78 121 TYR A CA 1
ATOM 914 C C . TYR A 1 121 ? 7.105 7.758 -2.344 1 59.78 121 TYR A C 1
ATOM 916 O O . TYR A 1 121 ? 8.305 7.586 -2.586 1 59.78 121 TYR A O 1
ATOM 924 N N . PHE A 1 122 ? 6.555 7.469 -1.156 1 55.38 122 PHE A N 1
ATOM 925 C CA . PHE A 1 122 ? 7.25 6.418 -0.42 1 55.38 122 PHE A CA 1
ATOM 926 C C . PHE A 1 122 ? 6.273 5.332 0.026 1 55.38 122 PHE A C 1
ATOM 928 O O . PHE A 1 122 ? 5.074 5.586 0.151 1 55.38 122 PHE A O 1
ATOM 935 N N . GLN A 1 123 ? 6.637 3.936 -0.239 1 52.19 123 GLN A N 1
ATOM 936 C CA . GLN A 1 123 ? 5.805 2.801 0.139 1 52.19 123 GLN A CA 1
ATOM 937 C C . GLN A 1 123 ? 5.934 2.494 1.629 1 52.19 123 GLN A C 1
ATOM 939 O O . GLN A 1 123 ? 6.953 2.812 2.246 1 52.19 123 GLN A O 1
ATOM 944 N N . MET B 1 1 ? 48.062 -17.859 14.938 1 27.19 1 MET B N 1
ATOM 945 C CA . MET B 1 1 ? 47.719 -18.141 13.547 1 27.19 1 MET B CA 1
ATOM 946 C C . MET B 1 1 ? 46.219 -17.953 13.312 1 27.19 1 MET B C 1
ATOM 948 O O . MET B 1 1 ? 45.406 -18.688 13.859 1 27.19 1 MET B O 1
ATOM 952 N N . GLY B 1 2 ? 45.531 -16.719 13.414 1 30.64 2 GLY B N 1
ATOM 953 C CA . GLY B 1 2 ? 44.375 -15.984 13.914 1 30.64 2 GLY B CA 1
ATOM 954 C C . GLY B 1 2 ? 43.188 -16.078 13 1 30.64 2 GLY B C 1
ATOM 955 O O . GLY B 1 2 ? 43.281 -15.82 11.797 1 30.64 2 GLY B O 1
ATOM 956 N N . GLY B 1 3 ? 42.062 -16.859 13.273 1 22.2 3 GLY B N 1
ATOM 957 C CA . GLY B 1 3 ? 40.938 -17.375 12.516 1 22.2 3 GLY B CA 1
ATOM 958 C C . GLY B 1 3 ? 40.094 -16.281 11.867 1 22.2 3 GLY B C 1
ATOM 959 O O . GLY B 1 3 ? 40.25 -15.102 12.211 1 22.2 3 GLY B O 1
ATOM 960 N N . LEU B 1 4 ? 38.781 -16.594 10.883 1 21.92 4 LEU B N 1
ATOM 961 C CA . LEU B 1 4 ? 38 -16.406 9.672 1 21.92 4 LEU B CA 1
ATOM 962 C C . LEU B 1 4 ? 36.781 -15.539 9.945 1 21.92 4 LEU B C 1
ATOM 964 O O . LEU B 1 4 ? 35.656 -15.93 9.633 1 21.92 4 LEU B O 1
ATOM 968 N N . LEU B 1 5 ? 36.531 -14.727 10.953 1 24.2 5 LEU B N 1
ATOM 969 C CA . LEU B 1 5 ? 35.156 -14.344 11.305 1 24.2 5 LEU B CA 1
ATOM 970 C C . LEU B 1 5 ? 34.562 -13.445 10.227 1 24.2 5 LEU B C 1
ATOM 972 O O . LEU B 1 5 ? 35 -12.305 10.047 1 24.2 5 LEU B O 1
ATOM 976 N N . GLN B 1 6 ? 34.281 -13.766 8.867 1 18.69 6 GLN B N 1
ATOM 977 C CA . GLN B 1 6 ? 33.906 -12.867 7.781 1 18.69 6 GLN B CA 1
ATOM 978 C C . GLN B 1 6 ? 32.5 -12.367 7.949 1 18.69 6 GLN B C 1
ATOM 980 O O . GLN B 1 6 ? 31.547 -13.156 7.926 1 18.69 6 GLN B O 1
ATOM 985 N N . LEU B 1 7 ? 32.062 -11.336 8.711 1 22.23 7 LEU B N 1
ATOM 986 C CA . LEU B 1 7 ? 30.766 -10.773 9.031 1 22.23 7 LEU B CA 1
ATOM 987 C C . LEU B 1 7 ? 30.094 -10.203 7.781 1 22.23 7 LEU B C 1
ATOM 989 O O . LEU B 1 7 ? 30.656 -9.328 7.121 1 22.23 7 LEU B O 1
ATOM 993 N N . VAL B 1 8 ? 29.078 -10.906 7.102 1 18.03 8 VAL B N 1
ATOM 994 C CA . VAL B 1 8 ? 28.422 -10.641 5.828 1 18.03 8 VAL B CA 1
ATOM 995 C C . VAL B 1 8 ? 27.5 -9.43 5.965 1 18.03 8 VAL B C 1
ATOM 997 O O . VAL B 1 8 ? 26.641 -9.391 6.852 1 18.03 8 VAL B O 1
ATOM 1000 N N . LEU B 1 9 ? 27.562 -8.172 5.348 1 18.28 9 LEU B N 1
ATOM 1001 C CA . LEU B 1 9 ? 27.016 -6.832 5.172 1 18.28 9 LEU B CA 1
ATOM 1002 C C . LEU B 1 9 ? 25.75 -6.863 4.344 1 18.28 9 LEU B C 1
ATOM 1004 O O . LEU B 1 9 ? 25.797 -7.023 3.121 1 18.28 9 LEU B O 1
ATOM 1008 N N . VAL B 1 10 ? 24.656 -7.648 4.516 1 19.91 10 VAL B N 1
ATOM 1009 C CA . VAL B 1 10 ? 23.688 -7.664 3.438 1 19.91 10 VAL B CA 1
ATOM 1010 C C . VAL B 1 10 ? 22.969 -6.312 3.361 1 19.91 10 VAL B C 1
ATOM 1012 O O . VAL B 1 10 ? 22.469 -5.816 4.367 1 19.91 10 VAL B O 1
ATOM 1015 N N . THR B 1 11 ? 22.984 -5.398 2.256 1 19.58 11 THR B N 1
ATOM 1016 C CA . THR B 1 11 ? 22.594 -4.191 1.538 1 19.58 11 THR B CA 1
ATOM 1017 C C . THR B 1 11 ? 21.062 -4.07 1.487 1 19.58 11 THR B C 1
ATOM 1019 O O . THR B 1 11 ? 20.359 -5.062 1.658 1 19.58 11 THR B O 1
ATOM 1022 N N . PHE B 1 12 ? 20.375 -2.646 1.023 1 21.2 12 PHE B N 1
ATOM 1023 C CA . PHE B 1 12 ? 19.422 -1.548 0.957 1 21.2 12 PHE B CA 1
ATOM 1024 C C . PHE B 1 12 ? 18.328 -1.836 -0.073 1 21.2 12 PHE B C 1
ATOM 1026 O O . PHE B 1 12 ? 18.594 -1.831 -1.277 1 21.2 12 PHE B O 1
ATOM 1033 N N . LEU B 1 13 ? 17.391 -2.664 -0.022 1 20.61 13 LEU B N 1
ATOM 1034 C CA . LEU B 1 13 ? 16.375 -2.998 -1.018 1 20.61 13 LEU B CA 1
ATOM 1035 C C . LEU B 1 13 ? 15.641 -1.748 -1.476 1 20.61 13 LEU B C 1
ATOM 1037 O O . LEU B 1 13 ? 15.188 -0.952 -0.649 1 20.61 13 LEU B O 1
ATOM 1041 N N . PHE B 1 14 ? 15.586 -1.369 -2.92 1 22.41 14 PHE B N 1
ATOM 1042 C CA . PHE B 1 14 ? 15.383 -0.446 -4.031 1 22.41 14 PHE B CA 1
ATOM 1043 C C . PHE B 1 14 ? 13.961 0.11 -4.016 1 22.41 14 PHE B C 1
ATOM 1045 O O . PHE B 1 14 ? 13.062 -0.478 -3.408 1 22.41 14 PHE B O 1
ATOM 1052 N N . TYR B 1 15 ? 13.742 1.31 -4.777 1 21.92 15 TYR B N 1
ATOM 1053 C CA . TYR B 1 15 ? 13.266 2.537 -5.402 1 21.92 15 TYR B CA 1
ATOM 1054 C C . TYR B 1 15 ? 12.172 2.238 -6.426 1 21.92 15 TYR B C 1
ATOM 1056 O O . TYR B 1 15 ? 12.461 1.878 -7.566 1 21.92 15 TYR B O 1
ATOM 1064 N N . CYS B 1 16 ? 11.141 1.456 -6.402 1 23.8 16 CYS B N 1
ATOM 1065 C CA . CYS B 1 16 ? 10.539 1.312 -7.727 1 23.8 16 CYS B CA 1
ATOM 1066 C C . CYS B 1 16 ? 10.062 2.658 -8.258 1 23.8 16 CYS B C 1
ATOM 1068 O O . CYS B 1 16 ? 9.156 3.268 -7.691 1 23.8 16 CYS B O 1
ATOM 1070 N N . SER B 1 17 ? 10.891 3.43 -8.922 1 22.73 17 SER B N 1
ATOM 1071 C CA . SER B 1 17 ? 10.742 4.621 -9.75 1 22.73 17 SER B CA 1
ATOM 1072 C C . SER B 1 17 ? 9.766 4.383 -10.898 1 22.73 17 SER B C 1
ATOM 1074 O O . SER B 1 17 ? 10.102 3.725 -11.883 1 22.73 17 SER B O 1
ATOM 1076 N N . VAL B 1 18 ? 8.477 4.078 -10.742 1 27.05 18 VAL B N 1
ATOM 1077 C CA . VAL B 1 18 ? 7.73 4.047 -11.992 1 27.05 18 VAL B CA 1
ATOM 1078 C C . VAL B 1 18 ? 7.68 5.449 -12.594 1 27.05 18 VAL B C 1
ATOM 1080 O O . VAL B 1 18 ? 7.156 6.379 -11.977 1 27.05 18 VAL B O 1
ATOM 1083 N N . GLY B 1 19 ? 8.773 5.867 -13.383 1 24.36 19 GLY B N 1
ATOM 1084 C CA . GLY B 1 19 ? 8.836 7.082 -14.172 1 24.36 19 GLY B CA 1
ATOM 1085 C C . GLY B 1 19 ? 7.812 7.125 -15.289 1 24.36 19 GLY B C 1
ATOM 1086 O O . GLY B 1 19 ? 8.07 7.672 -16.359 1 24.36 19 GLY B O 1
ATOM 1087 N N . SER B 1 20 ? 6.695 6.379 -15.445 1 25.92 20 SER B N 1
ATOM 1088 C CA . SER B 1 20 ? 6.117 6.555 -16.781 1 25.92 20 SER B CA 1
ATOM 1089 C C . SER B 1 20 ? 5.637 7.988 -16.984 1 25.92 20 SER B C 1
ATOM 1091 O O . SER B 1 20 ? 5.133 8.617 -16.062 1 25.92 20 SER B O 1
ATOM 1093 N N . GLY B 1 21 ? 6.254 8.742 -17.938 1 24.31 21 GLY B N 1
ATOM 1094 C CA . GLY B 1 21 ? 5.965 10 -18.609 1 24.31 21 GLY B CA 1
ATOM 1095 C C . GLY B 1 21 ? 4.562 10.07 -19.188 1 24.31 21 GLY B C 1
ATOM 1096 O O . GLY B 1 21 ? 4.254 10.953 -19.984 1 24.31 21 GLY B O 1
ATOM 1097 N N . VAL B 1 22 ? 3.586 9.188 -18.922 1 25.53 22 VAL B N 1
ATOM 1098 C CA . VAL B 1 22 ? 2.459 9.359 -19.828 1 25.53 22 VAL B CA 1
ATOM 1099 C C . VAL B 1 22 ? 1.832 10.734 -19.641 1 25.53 22 VAL B C 1
ATOM 1101 O O . VAL B 1 22 ? 2.01 11.359 -18.594 1 25.53 22 VAL B O 1
ATOM 1104 N N . GLY B 1 23 ? 1.143 11.258 -20.719 1 27.09 23 GLY B N 1
ATOM 1105 C CA . GLY B 1 23 ? 0.364 12.445 -21.047 1 27.09 23 GLY B CA 1
ATOM 1106 C C . GLY B 1 23 ? -0.616 12.836 -19.953 1 27.09 23 GLY B C 1
ATOM 1107 O O . GLY B 1 23 ? -0.798 12.102 -18.984 1 27.09 23 GLY B O 1
ATOM 1108 N N . GLY B 1 24 ? -1.676 13.82 -20.172 1 30.17 24 GLY B N 1
ATOM 1109 C CA . GLY B 1 24 ? -2.59 14.703 -19.469 1 30.17 24 GLY B CA 1
ATOM 1110 C C . GLY B 1 24 ? -3.482 13.969 -18.484 1 30.17 24 GLY B C 1
ATOM 1111 O O . GLY B 1 24 ? -3.998 14.57 -17.531 1 30.17 24 GLY B O 1
ATOM 1112 N N . VAL B 1 25 ? -4.234 12.922 -18.906 1 33.44 25 VAL B N 1
ATOM 1113 C CA . VAL B 1 25 ? -5.395 12.438 -18.172 1 33.44 25 VAL B CA 1
ATOM 1114 C C . VAL B 1 25 ? -4.938 11.688 -16.922 1 33.44 25 VAL B C 1
ATOM 1116 O O . VAL B 1 25 ? -3.98 10.914 -16.984 1 33.44 25 VAL B O 1
ATOM 1119 N N . GLY B 1 26 ? -5.102 12.148 -15.586 1 38.97 26 GLY B N 1
ATOM 1120 C CA . GLY B 1 26 ? -4.676 11.602 -14.305 1 38.97 26 GLY B CA 1
ATOM 1121 C C . GLY B 1 26 ? -4.719 10.086 -14.258 1 38.97 26 GLY B C 1
ATOM 1122 O O . GLY B 1 26 ? -5.793 9.484 -14.352 1 38.97 26 GLY B O 1
ATOM 1123 N N . VAL B 1 27 ? -3.91 9.375 -14.953 1 39.84 27 VAL B N 1
ATOM 1124 C CA . VAL B 1 27 ? -3.881 7.914 -14.906 1 39.84 27 VAL B CA 1
ATOM 1125 C C . VAL B 1 27 ? -4.059 7.441 -13.469 1 39.84 27 VAL B C 1
ATOM 1127 O O . VAL B 1 27 ? -3.406 7.957 -12.555 1 39.84 27 VAL B O 1
ATOM 1130 N N . PRO B 1 28 ? -5.168 6.617 -13.242 1 50.72 28 PRO B N 1
ATOM 1131 C CA . PRO B 1 28 ? -5.363 5.922 -11.969 1 50.72 28 PRO B CA 1
ATOM 1132 C C . PRO B 1 28 ? -4.082 5.266 -11.453 1 50.72 28 PRO B C 1
ATOM 1134 O O . PRO B 1 28 ? -3.324 4.684 -12.227 1 50.72 28 PRO B O 1
ATOM 1137 N N . GLY B 1 29 ? -3.559 5.715 -10.305 1 60.06 29 GLY B N 1
ATOM 1138 C CA . GLY B 1 29 ? -2.408 5.125 -9.641 1 60.06 29 GLY B CA 1
ATOM 1139 C C . GLY B 1 29 ? -1.221 6.062 -9.555 1 60.06 29 GLY B C 1
ATOM 1140 O O . GLY B 1 29 ? -0.29 5.828 -8.781 1 60.06 29 GLY B O 1
ATOM 1141 N N . GLY B 1 30 ? -1.274 7.062 -10.508 1 67.19 30 GLY B N 1
ATOM 1142 C CA . GLY B 1 30 ? -0.117 7.938 -10.422 1 67.19 30 GLY B CA 1
ATOM 1143 C C . GLY B 1 30 ? -0.304 9.086 -9.445 1 67.19 30 GLY B C 1
ATOM 1144 O O . GLY B 1 30 ? -1.435 9.477 -9.156 1 67.19 30 GLY B O 1
ATOM 1145 N N . ALA B 1 31 ? 0.733 9.594 -8.703 1 75.75 31 ALA B N 1
ATOM 1146 C CA . ALA B 1 31 ? 0.666 10.742 -7.797 1 75.75 31 ALA B CA 1
ATOM 1147 C C . ALA B 1 31 ? 0.491 12.047 -8.57 1 75.75 31 ALA B C 1
ATOM 1149 O O . ALA B 1 31 ? 0.978 12.172 -9.695 1 75.75 31 ALA B O 1
ATOM 1150 N N . SER B 1 32 ? -0.326 12.953 -8.07 1 85.31 32 SER B N 1
ATOM 1151 C CA . SER B 1 32 ? -0.521 14.297 -8.617 1 85.31 32 SER B CA 1
ATOM 1152 C C . SER B 1 32 ? 0.764 15.109 -8.539 1 85.31 32 SER B C 1
ATOM 1154 O O . SER B 1 32 ? 1.715 14.719 -7.855 1 85.31 32 SER B O 1
ATOM 1156 N N . PRO B 1 33 ? 0.775 16.172 -9.336 1 86.31 33 PRO B N 1
ATOM 1157 C CA . PRO B 1 33 ? 1.835 17.125 -9.023 1 86.31 33 PRO B CA 1
ATOM 1158 C C . PRO B 1 33 ? 1.771 17.625 -7.582 1 86.31 33 PRO B C 1
ATOM 1160 O O . PRO B 1 33 ? 0.733 17.5 -6.926 1 86.31 33 PRO B O 1
ATOM 1163 N N . GLU B 1 34 ? 2.928 18.172 -7.113 1 90.12 34 GLU B N 1
ATOM 1164 C CA . GLU B 1 34 ? 2.973 18.75 -5.77 1 90.12 34 GLU B CA 1
ATOM 1165 C C . GLU B 1 34 ? 2.07 19.969 -5.664 1 90.12 34 GLU B C 1
ATOM 1167 O O . GLU B 1 34 ? 2.074 20.828 -6.547 1 90.12 34 GLU B O 1
ATOM 1172 N N . GLN B 1 35 ? 1.282 20.062 -4.602 1 93.88 35 GLN B N 1
ATOM 1173 C CA . GLN B 1 35 ? 0.3 21.125 -4.41 1 93.88 35 GLN B CA 1
ATOM 1174 C C . GLN B 1 35 ? 0.6 21.922 -3.148 1 93.88 35 GLN B C 1
ATOM 1176 O O . GLN B 1 35 ? 1.17 21.406 -2.191 1 93.88 35 GLN B O 1
ATOM 1181 N N . PRO B 1 36 ? 0.237 23.25 -3.186 1 95.44 36 PRO B N 1
ATOM 1182 C CA . PRO B 1 36 ? 0.363 24.047 -1.964 1 95.44 36 PRO B CA 1
ATOM 1183 C C . PRO B 1 36 ? -0.612 23.609 -0.872 1 95.44 36 PRO B C 1
ATOM 1185 O O . PRO B 1 36 ? -1.585 22.906 -1.151 1 95.44 36 PRO B O 1
ATOM 1188 N N . PRO B 1 37 ? -0.329 24.031 0.354 1 96.44 37 PRO B N 1
ATOM 1189 C CA . PRO B 1 37 ? -1.229 23.656 1.447 1 96.44 37 PRO B CA 1
ATOM 1190 C C . PRO B 1 37 ? -2.619 24.281 1.302 1 96.44 37 PRO B C 1
ATOM 1192 O O . PRO B 1 37 ? -2.768 25.344 0.687 1 96.44 37 PRO B O 1
ATOM 1195 N N . ASN B 1 38 ? -3.643 23.516 1.841 1 97.19 38 ASN B N 1
ATOM 1196 C CA . ASN B 1 38 ? -5.008 24.016 1.949 1 97.19 38 ASN B CA 1
ATOM 1197 C C . ASN B 1 38 ? -5.711 23.469 3.188 1 97.19 38 ASN B C 1
ATOM 1199 O O . ASN B 1 38 ? -5.246 22.5 3.797 1 97.19 38 ASN B O 1
ATOM 1203 N N . ASP B 1 39 ? -6.859 24.094 3.539 1 97.38 39 ASP B N 1
ATOM 1204 C CA . ASP B 1 39 ? -7.531 23.797 4.805 1 97.38 39 ASP B CA 1
ATOM 1205 C C . ASP B 1 39 ? -8.07 22.375 4.828 1 97.38 39 ASP B C 1
ATOM 1207 O O . ASP B 1 39 ? -8.07 21.719 5.875 1 97.38 39 ASP B O 1
ATOM 1211 N N . GLN B 1 40 ? -8.539 21.938 3.748 1 96.31 40 GLN B N 1
ATOM 1212 C CA . GLN B 1 40 ? -9.125 20.609 3.695 1 96.31 40 GLN B CA 1
ATOM 1213 C C . GLN B 1 40 ? -8.086 19.531 4.035 1 96.31 40 GLN B C 1
ATOM 1215 O O . GLN B 1 40 ? -8.32 18.688 4.898 1 96.31 40 GLN B O 1
ATOM 1220 N N . VAL B 1 41 ? -6.938 19.594 3.396 1 96.62 41 VAL B N 1
ATOM 1221 C CA . VAL B 1 41 ? -5.902 18.594 3.631 1 96.62 41 VAL B CA 1
ATOM 1222 C C . VAL B 1 41 ? -5.301 18.797 5.023 1 96.62 41 VAL B C 1
ATOM 1224 O O . VAL B 1 41 ? -4.953 17.828 5.695 1 96.62 41 VAL B O 1
ATOM 1227 N N . GLN B 1 42 ? -5.172 20.031 5.5 1 98.25 42 GLN B N 1
ATOM 1228 C CA . GLN B 1 42 ? -4.734 20.281 6.867 1 98.25 42 GLN B CA 1
ATOM 1229 C C . GLN B 1 42 ? -5.621 19.547 7.871 1 98.25 42 GLN B C 1
ATOM 1231 O O . GLN B 1 42 ? -5.121 18.938 8.812 1 98.25 42 GLN B O 1
ATOM 1236 N N . GLN B 1 43 ? -6.938 19.578 7.637 1 97.31 43 GLN B N 1
ATOM 1237 C CA . GLN B 1 43 ? -7.855 18.891 8.531 1 97.31 43 GLN B CA 1
ATOM 1238 C C . GLN B 1 43 ? -7.633 17.375 8.477 1 97.31 43 GLN B C 1
ATOM 1240 O O . GLN B 1 43 ? -7.707 16.688 9.508 1 97.31 43 GLN B O 1
ATOM 1245 N N . ILE B 1 44 ? -7.367 16.891 7.309 1 96.75 44 ILE B N 1
ATOM 1246 C CA . ILE B 1 44 ? -7.125 15.461 7.145 1 96.75 44 ILE B CA 1
ATOM 1247 C C . ILE B 1 44 ? -5.902 15.055 7.965 1 96.75 44 ILE B C 1
ATOM 1249 O O . ILE B 1 44 ? -5.961 14.086 8.734 1 96.75 44 ILE B O 1
ATOM 1253 N N . ILE B 1 45 ? -4.762 15.781 7.863 1 96.69 45 ILE B N 1
ATOM 1254 C CA . ILE B 1 45 ? -3.543 15.328 8.523 1 96.69 45 ILE B CA 1
ATOM 1255 C C . ILE B 1 45 ? -3.654 15.57 10.031 1 96.69 45 ILE B C 1
ATOM 1257 O O . ILE B 1 45 ? -2.998 14.898 10.828 1 96.69 45 ILE B O 1
ATOM 1261 N N . ASN B 1 46 ? -4.547 16.5 10.469 1 97.44 46 ASN B N 1
ATOM 1262 C CA . ASN B 1 46 ? -4.766 16.688 11.898 1 97.44 46 ASN B CA 1
ATOM 1263 C C . ASN B 1 46 ? -5.312 15.43 12.562 1 97.44 46 ASN B C 1
ATOM 1265 O O . ASN B 1 46 ? -5.043 15.172 13.734 1 97.44 46 ASN B O 1
ATOM 1269 N N . ASN B 1 47 ? -6.027 14.68 11.773 1 96.31 47 ASN B N 1
ATOM 1270 C CA . ASN B 1 47 ? -6.648 13.469 12.305 1 96.31 47 ASN B CA 1
ATOM 1271 C C . ASN B 1 47 ? -5.605 12.422 12.672 1 96.31 47 ASN B C 1
ATOM 1273 O O . ASN B 1 47 ? -5.902 11.477 13.406 1 96.31 47 ASN B O 1
ATOM 1277 N N . VAL B 1 48 ? -4.43 12.547 12.188 1 96 48 VAL B N 1
ATOM 1278 C CA . VAL B 1 48 ? -3.42 11.531 12.469 1 96 48 VAL B CA 1
ATOM 1279 C C . VAL B 1 48 ? -2.293 12.141 13.305 1 96 48 VAL B C 1
ATOM 1281 O O . VAL B 1 48 ? -1.235 11.531 13.469 1 96 48 VAL B O 1
ATOM 1284 N N . ARG B 1 49 ? -2.492 13.281 13.852 1 96.75 49 ARG B N 1
ATOM 1285 C CA . ARG B 1 49 ? -1.452 13.961 14.617 1 96.75 49 ARG B CA 1
ATOM 1286 C C . ARG B 1 49 ? -1.015 13.117 15.812 1 96.75 49 ARG B C 1
ATOM 1288 O O . ARG B 1 49 ? 0.183 12.953 16.062 1 96.75 49 ARG B O 1
ATOM 1295 N N . GLU B 1 50 ? -1.973 12.57 16.562 1 96.81 50 GLU B N 1
ATOM 1296 C CA . GLU B 1 50 ? -1.649 11.773 17.75 1 96.81 50 GLU B CA 1
ATOM 1297 C C . GLU B 1 50 ? -0.812 10.555 17.375 1 96.81 50 GLU B C 1
ATOM 1299 O O . GLU B 1 50 ? 0.133 10.203 18.078 1 96.81 50 GLU B O 1
ATOM 1304 N N . GLU B 1 51 ? -1.207 9.93 16.328 1 93.44 51 GLU B N 1
ATOM 1305 C CA . GLU B 1 51 ? -0.447 8.773 15.867 1 93.44 51 GLU B CA 1
ATOM 1306 C C . GLU B 1 51 ? 0.977 9.164 15.477 1 93.44 51 GLU B C 1
ATOM 1308 O O . GLU B 1 51 ? 1.928 8.438 15.766 1 93.44 51 GLU B O 1
ATOM 1313 N N . VAL B 1 52 ? 1.142 10.297 14.82 1 93.19 52 VAL B N 1
ATOM 1314 C CA . VAL B 1 52 ? 2.459 10.773 14.414 1 93.19 52 VAL B CA 1
ATOM 1315 C C . VAL B 1 52 ? 3.312 11.047 15.648 1 93.19 52 VAL B C 1
ATOM 1317 O O . VAL B 1 52 ? 4.477 10.641 15.711 1 93.19 52 VAL B O 1
ATOM 1320 N N . GLU B 1 53 ? 2.744 11.648 16.594 1 95.31 53 GLU B N 1
ATOM 1321 C CA . GLU B 1 53 ? 3.477 11.969 17.812 1 95.31 53 GLU B CA 1
ATOM 1322 C C . GLU B 1 53 ? 3.896 10.703 18.547 1 95.31 53 GLU B C 1
ATOM 1324 O O . GLU B 1 53 ? 4.988 10.641 19.125 1 95.31 53 GLU B O 1
ATOM 1329 N N . LYS B 1 54 ? 3.08 9.719 18.578 1 93.75 54 LYS B N 1
ATOM 1330 C CA . LYS B 1 54 ? 3.432 8.43 19.156 1 93.75 54 LYS B CA 1
ATOM 1331 C C . LYS B 1 54 ? 4.645 7.82 18.469 1 93.75 54 LYS B C 1
ATOM 1333 O O . LYS B 1 54 ? 5.562 7.328 19.125 1 93.75 54 LYS B O 1
ATOM 1338 N N . GLU B 1 55 ? 4.656 7.875 17.141 1 87.19 55 GLU B N 1
ATOM 1339 C CA . GLU B 1 55 ? 5.762 7.324 16.375 1 87.19 55 GLU B CA 1
ATOM 1340 C C . GLU B 1 55 ? 7.051 8.109 16.609 1 87.19 55 GLU B C 1
ATOM 1342 O O . GLU B 1 55 ? 8.141 7.535 16.625 1 87.19 55 GLU B O 1
ATOM 1347 N N . LEU B 1 56 ? 6.91 9.359 16.797 1 86.38 56 LEU B N 1
ATOM 1348 C CA . LEU B 1 56 ? 8.062 10.211 17.062 1 86.38 56 LEU B CA 1
ATOM 1349 C C . LEU B 1 56 ? 8.57 10.008 18.484 1 86.38 56 LEU B C 1
ATOM 1351 O O . LEU B 1 56 ? 9.734 10.273 18.766 1 86.38 56 LEU B O 1
ATOM 1355 N N . GLY B 1 57 ? 7.727 9.586 19.297 1 91.81 57 GLY B N 1
ATOM 1356 C CA . GLY B 1 57 ? 8.086 9.367 20.688 1 91.81 57 GLY B CA 1
ATOM 1357 C C . GLY B 1 57 ? 8.023 10.625 21.516 1 91.81 57 GLY B C 1
ATOM 1358 O O . GLY B 1 57 ? 8.586 10.68 22.609 1 91.81 57 GLY B O 1
ATOM 1359 N N . HIS B 1 58 ? 7.453 11.742 21 1 92.94 58 HIS B N 1
ATOM 1360 C CA . HIS B 1 58 ? 7.293 13 21.719 1 92.94 58 HIS B CA 1
ATOM 1361 C C . HIS B 1 58 ? 6.207 13.859 21.078 1 92.94 58 HIS B C 1
ATOM 1363 O O . HIS B 1 58 ? 5.816 13.633 19.938 1 92.94 58 HIS B O 1
ATOM 1369 N N . SER B 1 59 ? 5.727 14.82 21.891 1 95.25 59 SER B N 1
ATOM 1370 C CA . SER B 1 59 ? 4.773 15.797 21.375 1 95.25 59 SER B CA 1
ATOM 1371 C C . SER B 1 59 ? 5.473 16.844 20.516 1 95.25 59 SER B C 1
ATOM 1373 O O . SER B 1 59 ? 6.68 17.062 20.656 1 95.25 59 SER B O 1
ATOM 1375 N N . VAL B 1 60 ? 4.695 17.469 19.625 1 94.56 60 VAL B N 1
ATOM 1376 C CA . VAL B 1 60 ? 5.266 18.484 18.734 1 94.56 60 VAL B CA 1
ATOM 1377 C C . VAL B 1 60 ? 4.574 19.828 18.984 1 94.56 60 VAL B C 1
ATOM 1379 O O . VAL B 1 60 ? 3.41 19.859 19.391 1 94.56 60 VAL B O 1
ATOM 1382 N N . THR B 1 61 ? 5.25 20.891 18.703 1 95 61 THR B N 1
ATOM 1383 C CA . THR B 1 61 ? 4.734 22.234 18.969 1 95 61 THR B CA 1
ATOM 1384 C C . THR B 1 61 ? 3.908 22.734 17.781 1 95 61 THR B C 1
ATOM 1386 O O . THR B 1 61 ? 3.029 23.578 17.938 1 95 61 THR B O 1
ATOM 1389 N N . GLU B 1 62 ? 4.289 22.25 16.578 1 96.19 62 GLU B N 1
ATOM 1390 C CA . GLU B 1 62 ? 3.607 22.609 15.336 1 96.19 62 GLU B CA 1
ATOM 1391 C C . GLU B 1 62 ? 3.303 21.359 14.5 1 96.19 62 GLU B C 1
ATOM 1393 O O . GLU B 1 62 ? 4.012 20.359 14.586 1 96.19 62 GLU B O 1
ATOM 1398 N N . PHE B 1 63 ? 2.213 21.484 13.805 1 96.69 63 PHE B N 1
ATOM 1399 C CA . PHE B 1 63 ? 1.822 20.438 12.859 1 96.69 63 PHE B CA 1
ATOM 1400 C C . PHE B 1 63 ? 1.142 21.047 11.641 1 96.69 63 PHE B C 1
ATOM 1402 O O . PHE B 1 63 ? -0.078 20.953 11.492 1 96.69 63 PHE B O 1
ATOM 1409 N N . SER B 1 64 ? 1.991 21.625 10.75 1 96.81 64 SER B N 1
ATOM 1410 C CA . SER B 1 64 ? 1.481 22.438 9.648 1 96.81 64 SER B CA 1
ATOM 1411 C C . SER B 1 64 ? 1.855 21.828 8.297 1 96.81 64 SER B C 1
ATOM 1413 O O . SER B 1 64 ? 3.02 21.5 8.062 1 96.81 64 SER B O 1
ATOM 1415 N N . LEU B 1 65 ? 0.821 21.797 7.469 1 96.12 65 LEU B N 1
ATOM 1416 C CA . LEU B 1 65 ? 1.035 21.297 6.117 1 96.12 65 LEU B CA 1
ATOM 1417 C C . LEU B 1 65 ? 1.866 22.266 5.297 1 96.12 65 LEU B C 1
ATOM 1419 O O . LEU B 1 65 ? 1.547 23.469 5.23 1 96.12 65 LEU B O 1
ATOM 1423 N N . ILE B 1 66 ? 2.99 21.734 4.633 1 94.62 66 ILE B N 1
ATOM 1424 C CA . ILE B 1 66 ? 3.846 22.562 3.787 1 94.62 66 ILE B CA 1
ATOM 1425 C C . ILE B 1 66 ? 3.51 22.328 2.318 1 94.62 66 ILE B C 1
ATOM 1427 O O . ILE B 1 66 ? 3.432 23.266 1.53 1 94.62 66 ILE B O 1
ATOM 1431 N N . SER B 1 67 ? 3.336 21.141 1.944 1 93.19 67 SER B N 1
ATOM 1432 C CA . SER B 1 67 ? 2.969 20.719 0.601 1 93.19 67 SER B CA 1
ATOM 1433 C C . SER B 1 67 ? 2.504 19.266 0.599 1 93.19 67 SER B C 1
ATOM 1435 O O . SER B 1 67 ? 2.623 18.562 1.608 1 93.19 67 SER B O 1
ATOM 1437 N N . TYR B 1 68 ? 1.887 18.953 -0.509 1 92.94 68 TYR B N 1
ATOM 1438 C CA . TYR B 1 68 ? 1.417 17.562 -0.548 1 92.94 68 TYR B CA 1
ATOM 1439 C C . TYR B 1 68 ? 1.213 17.109 -1.985 1 92.94 68 TYR B C 1
ATOM 1441 O O . TYR B 1 68 ? 1.201 17.922 -2.912 1 92.94 68 TYR B O 1
ATOM 1449 N N . LYS B 1 69 ? 1.089 15.781 -2.131 1 91.81 69 LYS B N 1
ATOM 1450 C CA . LYS B 1 69 ? 0.663 15.078 -3.338 1 91.81 69 LYS B CA 1
ATOM 1451 C C . LYS B 1 69 ? -0.437 14.07 -3.023 1 91.81 69 LYS B C 1
ATOM 1453 O O . LYS B 1 69 ? -0.547 13.594 -1.891 1 91.81 69 LYS B O 1
ATOM 1458 N N . THR B 1 70 ? -1.265 13.812 -3.967 1 91.81 70 THR B N 1
ATOM 1459 C CA . THR B 1 70 ? -2.299 12.797 -3.783 1 91.81 70 THR B CA 1
ATOM 1460 C C . THR B 1 70 ? -2.143 11.672 -4.805 1 91.81 70 THR B C 1
ATOM 1462 O O . THR B 1 70 ? -1.623 11.891 -5.902 1 91.81 70 THR B O 1
ATOM 1465 N N . GLN B 1 71 ? -2.525 10.547 -4.406 1 85.81 71 GLN B N 1
ATOM 1466 C CA . GLN B 1 71 ? -2.641 9.391 -5.293 1 85.81 71 GLN B CA 1
ATOM 1467 C C . GLN B 1 71 ? -3.941 8.633 -5.043 1 85.81 71 GLN B C 1
ATOM 1469 O O . GLN B 1 71 ? -4.188 8.156 -3.932 1 85.81 71 GLN B O 1
ATOM 1474 N N . VAL B 1 72 ? -4.742 8.656 -6.102 1 87.19 72 VAL B N 1
ATOM 1475 C CA . VAL B 1 72 ? -5.965 7.867 -6.02 1 87.19 72 VAL B CA 1
ATOM 1476 C C . VAL B 1 72 ? -5.645 6.391 -6.227 1 87.19 72 VAL B C 1
ATOM 1478 O O . VAL B 1 72 ? -5.012 6.02 -7.223 1 87.19 72 VAL B O 1
ATOM 1481 N N . VAL B 1 73 ? -6.027 5.664 -5.148 1 83.62 73 VAL B N 1
ATOM 1482 C CA . VAL B 1 73 ? -5.797 4.223 -5.23 1 83.62 73 VAL B CA 1
ATOM 1483 C C . VAL B 1 73 ? -7.137 3.49 -5.305 1 83.62 73 VAL B C 1
ATOM 1485 O O . VAL B 1 73 ? -7.977 3.629 -4.41 1 83.62 73 VAL B O 1
ATOM 1488 N N . ALA B 1 74 ? -7.512 2.984 -6.457 1 86.06 74 ALA B N 1
ATOM 1489 C CA . ALA B 1 74 ? -8.711 2.178 -6.668 1 86.06 74 ALA B CA 1
ATOM 1490 C C . ALA B 1 74 ? -8.367 0.861 -7.359 1 86.06 74 ALA B C 1
ATOM 1492 O O . ALA B 1 74 ? -7.977 0.851 -8.531 1 86.06 74 ALA B O 1
ATOM 1493 N N . GLY B 1 75 ? -8.641 -0.299 -6.645 1 89.75 75 GLY B N 1
ATOM 1494 C CA . GLY B 1 75 ? -8.344 -1.622 -7.172 1 89.75 75 GLY B CA 1
ATOM 1495 C C . GLY B 1 75 ? -8.516 -2.725 -6.145 1 89.75 75 GLY B C 1
ATOM 1496 O O . GLY B 1 75 ? -9.312 -2.598 -5.215 1 89.75 75 GLY B O 1
ATOM 1497 N N . THR B 1 76 ? -7.844 -3.896 -6.434 1 90.81 76 THR B N 1
ATOM 1498 C CA . THR B 1 76 ? -7.93 -5.066 -5.566 1 90.81 76 THR B CA 1
ATOM 1499 C C .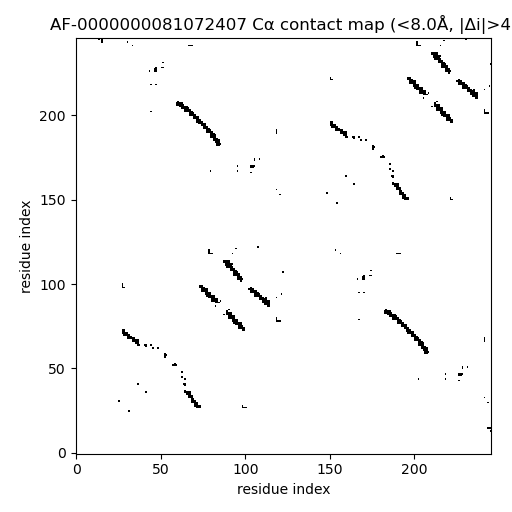 THR B 1 76 ? -6.555 -5.695 -5.363 1 90.81 76 THR B C 1
ATOM 1501 O O . THR B 1 76 ? -5.801 -5.871 -6.32 1 90.81 76 THR B O 1
ATOM 1504 N N . ASN B 1 77 ? -6.25 -5.891 -4.098 1 91.5 77 ASN B N 1
ATOM 1505 C CA . ASN B 1 77 ? -5.113 -6.746 -3.775 1 91.5 77 ASN B CA 1
ATOM 1506 C C . ASN B 1 77 ? -5.523 -8.211 -3.689 1 91.5 77 ASN B C 1
ATOM 1508 O O . ASN B 1 77 ? -6.547 -8.539 -3.084 1 91.5 77 ASN B O 1
ATOM 1512 N N . TYR B 1 78 ? -4.723 -9.023 -4.312 1 92.38 78 TYR B N 1
ATOM 1513 C CA . TYR B 1 78 ? -4.824 -10.477 -4.156 1 92.38 78 TYR B CA 1
ATOM 1514 C C . TYR B 1 78 ? -3.633 -11.023 -3.379 1 92.38 78 TYR B C 1
ATOM 1516 O O . TYR B 1 78 ? -2.484 -10.883 -3.809 1 92.38 78 TYR B O 1
ATOM 1524 N N . PHE B 1 79 ? -3.975 -11.633 -2.234 1 91.31 79 PHE B N 1
ATOM 1525 C CA . PHE B 1 79 ? -2.977 -12.383 -1.476 1 91.31 79 PHE B CA 1
ATOM 1526 C C . PHE B 1 79 ? -3.061 -13.867 -1.787 1 91.31 79 PHE B C 1
ATOM 1528 O O . PHE B 1 79 ? -3.984 -14.555 -1.339 1 91.31 79 PHE B O 1
ATOM 1535 N N . ALA B 1 80 ? -2.068 -14.289 -2.492 1 93.44 80 ALA B N 1
ATOM 1536 C CA . ALA B 1 80 ? -2.164 -15.641 -3.027 1 93.44 80 ALA B CA 1
ATOM 1537 C C . ALA B 1 80 ? -1.063 -16.531 -2.461 1 93.44 80 ALA B C 1
ATOM 1539 O O . ALA B 1 80 ? 0.092 -16.125 -2.359 1 93.44 80 ALA B O 1
ATOM 1540 N N . LYS B 1 81 ? -1.453 -17.688 -2.01 1 92.31 81 LYS B N 1
ATOM 1541 C CA . LYS B 1 81 ? -0.519 -18.766 -1.735 1 92.31 81 LYS B CA 1
ATOM 1542 C C . LYS B 1 81 ? -0.287 -19.625 -2.98 1 92.31 81 LYS B C 1
ATOM 1544 O O . LYS B 1 81 ? -1.238 -20.141 -3.574 1 92.31 81 LYS B O 1
ATOM 1549 N N . VAL B 1 82 ? 0.985 -19.797 -3.363 1 94.88 82 VAL B N 1
ATOM 1550 C CA . VAL B 1 82 ? 1.295 -20.375 -4.668 1 94.88 82 VAL B CA 1
ATOM 1551 C C . VAL B 1 82 ? 2.273 -21.531 -4.5 1 94.88 82 VAL B C 1
ATOM 1553 O O . VAL B 1 82 ? 3.281 -21.406 -3.799 1 94.88 82 VAL B O 1
ATOM 1556 N N . ASP B 1 83 ? 2 -22.641 -5.047 1 93.81 83 ASP B N 1
ATOM 1557 C CA . ASP B 1 83 ? 2.896 -23.781 -5.16 1 93.81 83 ASP B CA 1
ATOM 1558 C C . ASP B 1 83 ? 3.824 -23.641 -6.363 1 93.81 83 ASP B C 1
ATOM 1560 O O . ASP B 1 83 ? 3.363 -23.5 -7.496 1 93.81 83 ASP B O 1
ATOM 1564 N N . ILE B 1 84 ? 5.133 -23.688 -6.027 1 94.5 84 ILE B N 1
ATOM 1565 C CA . ILE B 1 84 ? 6.094 -23.453 -7.098 1 94.5 84 ILE B CA 1
ATOM 1566 C C . ILE B 1 84 ? 6.801 -24.766 -7.441 1 94.5 84 ILE B C 1
ATOM 1568 O O . ILE B 1 84 ? 7.832 -24.766 -8.125 1 94.5 84 ILE B O 1
ATOM 1572 N N . GLY B 1 85 ? 6.348 -25.828 -6.984 1 92.31 85 GLY B N 1
ATOM 1573 C CA . GLY B 1 85 ? 6.863 -27.125 -7.359 1 92.31 85 GLY B CA 1
ATOM 1574 C C . GLY B 1 85 ? 8.133 -27.516 -6.621 1 92.31 85 GLY B C 1
ATOM 1575 O O . GLY B 1 85 ? 8.922 -28.328 -7.105 1 92.31 85 GLY B O 1
ATOM 1576 N N . GLU B 1 86 ? 8.453 -26.891 -5.441 1 88.62 86 GLU B N 1
ATOM 1577 C CA . GLU B 1 86 ? 9.703 -27.141 -4.719 1 88.62 86 GLU B CA 1
ATOM 1578 C C . GLU B 1 86 ? 9.43 -27.781 -3.361 1 88.62 86 GLU B C 1
ATOM 1580 O O . GLU B 1 86 ? 10.172 -27.547 -2.402 1 88.62 86 GLU B O 1
ATOM 1585 N N . GLY B 1 87 ? 8.359 -28.484 -3.293 1 85.19 87 GLY B N 1
ATOM 1586 C CA . GLY B 1 87 ? 8.039 -29.203 -2.07 1 85.19 87 GLY B CA 1
ATOM 1587 C C . GLY B 1 87 ? 6.996 -28.484 -1.222 1 85.19 87 GLY B C 1
ATOM 1588 O O . GLY B 1 87 ? 6.715 -27.312 -1.429 1 85.19 87 GLY B O 1
ATOM 1589 N N . GLU B 1 88 ? 6.406 -29.156 -0.31 1 81.31 88 GLU B N 1
ATOM 1590 C CA . GLU B 1 88 ? 5.285 -28.688 0.495 1 81.31 88 GLU B CA 1
ATOM 1591 C C . GLU B 1 88 ? 5.715 -27.547 1.416 1 81.31 88 GLU B C 1
ATOM 1593 O O . GLU B 1 88 ? 4.891 -26.734 1.832 1 81.31 88 GLU B O 1
ATOM 1598 N N . ASP B 1 89 ? 7.047 -27.516 1.701 1 80.62 89 ASP B N 1
ATOM 1599 C CA . ASP B 1 89 ? 7.531 -26.5 2.631 1 80.62 89 ASP B CA 1
ATOM 1600 C C . ASP B 1 89 ? 8.109 -25.297 1.884 1 80.62 89 ASP B C 1
ATOM 1602 O O . ASP B 1 89 ? 8.742 -24.438 2.486 1 80.62 89 ASP B O 1
ATOM 1606 N N . SER B 1 90 ? 7.859 -25.266 0.615 1 85.06 90 SER B N 1
ATOM 1607 C CA . SER B 1 90 ? 8.422 -24.203 -0.21 1 85.06 90 SER B CA 1
ATOM 1608 C C . SER B 1 90 ? 7.328 -23.469 -0.97 1 85.06 90 SER B C 1
ATOM 1610 O O . SER B 1 90 ? 7.352 -23.406 -2.201 1 85.06 90 SER B O 1
ATOM 1612 N N . MET B 1 91 ? 6.359 -22.938 -0.177 1 87.56 91 MET B N 1
ATOM 1613 C CA . MET B 1 91 ? 5.309 -22.125 -0.763 1 87.56 91 MET B CA 1
ATOM 1614 C C . MET B 1 91 ? 5.75 -20.656 -0.865 1 87.56 91 MET B C 1
ATOM 1616 O O . MET B 1 91 ? 6.574 -20.203 -0.07 1 87.56 91 MET B O 1
ATOM 1620 N N . VAL B 1 92 ? 5.199 -20.016 -1.894 1 90.25 92 VAL B N 1
ATOM 1621 C CA . VAL B 1 92 ? 5.438 -18.578 -2.057 1 90.25 92 VAL B CA 1
ATOM 1622 C C . VAL B 1 92 ? 4.137 -17.812 -1.834 1 90.25 92 VAL B C 1
ATOM 1624 O O . VAL B 1 92 ? 3.09 -18.188 -2.373 1 90.25 92 VAL B O 1
ATOM 1627 N N . HIS B 1 93 ? 4.129 -16.844 -0.944 1 91.12 93 HIS B N 1
ATOM 1628 C CA . HIS B 1 93 ? 3.018 -15.898 -0.812 1 91.12 93 HIS B CA 1
ATOM 1629 C C . HIS B 1 93 ? 3.283 -14.617 -1.599 1 91.12 93 HIS B C 1
ATOM 1631 O O . HIS B 1 93 ? 4.316 -13.977 -1.414 1 91.12 93 HIS B O 1
ATOM 1637 N N . ILE B 1 94 ? 2.328 -14.273 -2.533 1 92.44 94 ILE B N 1
ATOM 1638 C CA . ILE B 1 94 ? 2.504 -13.055 -3.318 1 92.44 94 ILE B CA 1
ATOM 1639 C C . ILE B 1 94 ? 1.314 -12.117 -3.098 1 92.44 94 ILE B C 1
ATOM 1641 O O . ILE B 1 94 ? 0.188 -12.578 -2.895 1 92.44 94 ILE B O 1
ATOM 1645 N N . ARG B 1 95 ? 1.618 -10.906 -3.141 1 90.81 95 ARG B N 1
ATOM 1646 C CA . ARG B 1 95 ? 0.602 -9.859 -3.223 1 90.81 95 ARG B CA 1
ATOM 1647 C C . ARG B 1 95 ? 0.578 -9.227 -4.609 1 90.81 95 ARG B C 1
ATOM 1649 O O . ARG B 1 95 ? 1.568 -8.641 -5.047 1 90.81 95 ARG B O 1
ATOM 1656 N N . VAL B 1 96 ? -0.556 -9.375 -5.203 1 94 96 VAL B N 1
ATOM 1657 C CA . VAL B 1 96 ? -0.765 -8.852 -6.551 1 94 96 VAL B CA 1
ATOM 1658 C C . VAL B 1 96 ? -1.807 -7.738 -6.52 1 94 96 VAL B C 1
ATOM 1660 O O . VAL B 1 96 ? -2.893 -7.91 -5.961 1 94 96 VAL B O 1
ATOM 1663 N N . TYR B 1 97 ? -1.461 -6.637 -7.066 1 89.94 97 TYR B N 1
ATOM 1664 C CA . TYR B 1 97 ? -2.391 -5.52 -7.176 1 89.94 97 TYR B CA 1
ATOM 1665 C C . TYR B 1 97 ? -2.992 -5.445 -8.578 1 89.94 97 TYR B C 1
ATOM 1667 O O . TYR B 1 97 ? -2.268 -5.469 -9.57 1 89.94 97 TYR B O 1
ATOM 1675 N N . LYS B 1 98 ? -4.289 -5.383 -8.641 1 92.81 98 LYS B N 1
ATOM 1676 C CA . LYS B 1 98 ? -5.043 -5.148 -9.875 1 92.81 98 LYS B CA 1
ATOM 1677 C C . LYS B 1 98 ? -5.816 -3.836 -9.805 1 92.81 98 LYS B C 1
ATOM 1679 O O . LYS B 1 98 ? -6.703 -3.676 -8.961 1 92.81 98 LYS B O 1
ATOM 1684 N N . ASN B 1 99 ? -5.516 -2.98 -10.75 1 88.44 99 ASN B N 1
ATOM 1685 C CA . ASN B 1 99 ? -6.234 -1.709 -10.742 1 88.44 99 ASN B CA 1
ATOM 1686 C C . ASN B 1 99 ? -7.562 -1.811 -11.492 1 88.44 99 ASN B C 1
ATOM 1688 O O . ASN B 1 99 ? -7.902 -2.871 -12.016 1 88.44 99 ASN B O 1
ATOM 1692 N N . LEU B 1 100 ? -8.312 -0.741 -11.508 1 85.5 100 LEU B N 1
ATOM 1693 C CA . LEU B 1 100 ? -9.641 -0.731 -12.117 1 85.5 100 LEU B CA 1
ATOM 1694 C C . LEU B 1 100 ? -9.555 -0.946 -13.625 1 85.5 100 LEU B C 1
ATOM 1696 O O . LEU B 1 100 ? -10.516 -1.411 -14.242 1 85.5 100 LEU B O 1
ATOM 1700 N N . GLY B 1 101 ? -8.445 -0.606 -14.211 1 86.06 101 GLY B N 1
ATOM 1701 C CA . GLY B 1 101 ? -8.227 -0.805 -15.641 1 86.06 101 GLY B CA 1
ATOM 1702 C C . GLY B 1 101 ? -7.867 -2.234 -15.992 1 86.06 101 GLY B C 1
ATOM 1703 O O . GLY B 1 101 ? -7.746 -2.576 -17.172 1 86.06 101 GLY B O 1
ATOM 1704 N N . GLY B 1 102 ? -7.578 -3.006 -15.031 1 89.19 102 GLY B N 1
ATOM 1705 C CA . GLY B 1 102 ? -7.289 -4.414 -15.258 1 89.19 102 GLY B CA 1
ATOM 1706 C C . GLY B 1 102 ? -5.805 -4.723 -15.258 1 89.19 102 GLY B C 1
ATOM 1707 O O . GLY B 1 102 ? -5.406 -5.883 -15.391 1 89.19 102 GLY B O 1
ATOM 1708 N N . ASN B 1 103 ? -4.988 -3.727 -15.125 1 89.12 103 ASN B N 1
ATOM 1709 C CA . ASN B 1 103 ? -3.549 -3.959 -15.062 1 89.12 103 ASN B CA 1
ATOM 1710 C C . ASN B 1 103 ? -3.145 -4.582 -13.727 1 89.12 103 ASN B C 1
ATOM 1712 O O . ASN B 1 103 ? -3.676 -4.219 -12.68 1 89.12 103 ASN B O 1
ATOM 1716 N N . VAL B 1 104 ? -2.184 -5.602 -13.859 1 92.44 104 VAL B N 1
ATOM 1717 C CA . VAL B 1 104 ? -1.759 -6.344 -12.68 1 92.44 104 VAL B CA 1
ATOM 1718 C C . VAL B 1 104 ? -0.261 -6.148 -12.453 1 92.44 104 VAL B C 1
ATOM 1720 O O . VAL B 1 104 ? 0.511 -6.074 -13.414 1 92.44 104 VAL B O 1
ATOM 1723 N N . SER B 1 105 ? 0.073 -6.02 -11.234 1 90.81 105 SER B N 1
ATOM 1724 C CA . SER B 1 105 ? 1.483 -5.902 -10.883 1 90.81 105 SER B CA 1
ATOM 1725 C C . SER B 1 105 ? 1.797 -6.668 -9.602 1 90.81 105 SER B C 1
ATOM 1727 O O . SER B 1 105 ? 0.93 -6.832 -8.734 1 90.81 105 SER B O 1
ATOM 1729 N N . LEU B 1 106 ? 3.031 -7.109 -9.516 1 91.69 106 LEU B N 1
ATOM 1730 C CA . LEU B 1 106 ? 3.52 -7.766 -8.305 1 91.69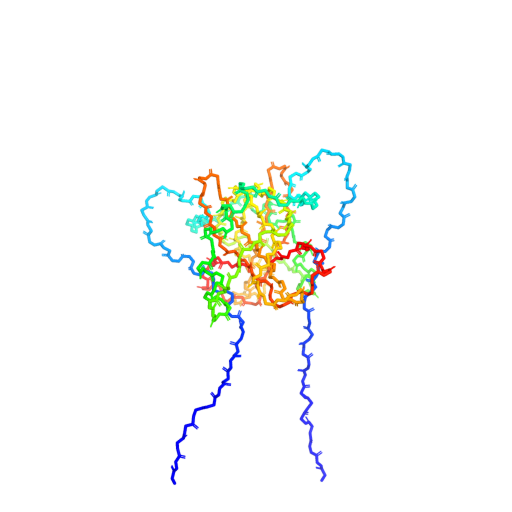 106 LEU B CA 1
ATOM 1731 C C . LEU B 1 106 ? 3.971 -6.734 -7.273 1 91.69 106 LEU B C 1
ATOM 1733 O O . LEU B 1 106 ? 4.805 -5.879 -7.57 1 91.69 106 LEU B O 1
ATOM 1737 N N . HIS B 1 107 ? 3.404 -6.812 -6.125 1 86.38 107 HIS B N 1
ATOM 1738 C CA . HIS B 1 107 ? 3.746 -5.852 -5.082 1 86.38 107 HIS B CA 1
ATOM 1739 C C . HIS B 1 107 ? 4.727 -6.453 -4.078 1 86.38 107 HIS B C 1
ATOM 1741 O O . HIS B 1 107 ? 5.699 -5.801 -3.688 1 86.38 107 HIS B O 1
ATOM 1747 N N . SER B 1 108 ? 4.48 -7.602 -3.658 1 85.69 108 SER B N 1
ATOM 1748 C CA . SER B 1 108 ? 5.352 -8.211 -2.656 1 85.69 108 SER B CA 1
ATOM 1749 C C . SER B 1 108 ? 5.371 -9.727 -2.787 1 85.69 108 SER B C 1
ATOM 1751 O O . SER B 1 108 ? 4.453 -10.32 -3.354 1 85.69 108 SER B O 1
ATOM 1753 N N . ILE B 1 109 ? 6.523 -10.25 -2.324 1 86 109 ILE B N 1
ATOM 1754 C CA . ILE B 1 109 ? 6.719 -11.695 -2.34 1 86 109 ILE B CA 1
ATOM 1755 C C . ILE B 1 109 ? 7.301 -12.156 -1.003 1 86 109 ILE B C 1
ATOM 1757 O O . ILE B 1 109 ? 8.172 -11.492 -0.439 1 86 109 ILE B O 1
ATOM 1761 N N . GLN B 1 110 ? 6.781 -13.055 -0.363 1 81 110 GLN B N 1
ATOM 1762 C CA . GLN B 1 110 ? 7.344 -13.719 0.809 1 81 110 GLN B CA 1
ATOM 1763 C C . GLN B 1 110 ? 7.703 -15.172 0.498 1 81 110 GLN B C 1
ATOM 1765 O O . GLN B 1 110 ? 6.859 -15.938 0.039 1 81 110 GLN B O 1
ATOM 1770 N N . TYR B 1 111 ? 9.047 -15.32 0.528 1 76.94 111 TYR B N 1
ATOM 1771 C CA . TYR B 1 111 ? 9.594 -16.656 0.309 1 76.94 111 TYR B CA 1
ATOM 1772 C C . TYR B 1 111 ? 10.562 -17.031 1.419 1 76.94 111 TYR B C 1
ATOM 1774 O O . TYR B 1 111 ? 11.375 -16.219 1.857 1 76.94 111 TYR B O 1
ATOM 1782 N N . PRO B 1 112 ? 10.531 -18.422 1.937 1 62.59 112 PRO B N 1
ATOM 1783 C CA . PRO B 1 112 ? 9.781 -19.688 1.999 1 62.59 112 PRO B CA 1
ATOM 1784 C C . PRO B 1 112 ? 8.727 -19.688 3.105 1 62.59 112 PRO B C 1
ATOM 1786 O O . PRO B 1 112 ? 8.93 -19.078 4.156 1 62.59 112 PRO B O 1
ATOM 1789 N N . LYS B 1 113 ? 7.535 -19.812 2.76 1 62.47 113 LYS B N 1
ATOM 1790 C CA . LYS B 1 113 ? 6.641 -20.062 3.883 1 62.47 113 LYS B CA 1
ATOM 1791 C C . LYS B 1 113 ? 6.164 -21.516 3.883 1 62.47 113 LYS B C 1
ATOM 1793 O O . LYS B 1 113 ? 6.133 -22.172 2.834 1 62.47 113 LYS B O 1
ATOM 1798 N N . SER B 1 114 ? 6.242 -22.031 5.07 1 60.03 114 SER B N 1
ATOM 1799 C CA . SER B 1 114 ? 5.691 -23.391 5.156 1 60.03 114 SER B CA 1
ATOM 1800 C C . SER B 1 114 ? 4.234 -23.422 4.699 1 60.03 114 SER B C 1
ATOM 1802 O O . SER B 1 114 ? 3.535 -22.406 4.773 1 60.03 114 SER B O 1
ATOM 1804 N N . ARG B 1 115 ? 3.75 -24.484 4.004 1 60.22 115 ARG B N 1
ATOM 1805 C CA . ARG B 1 115 ? 2.396 -24.703 3.5 1 60.22 115 ARG B CA 1
ATOM 1806 C C . ARG B 1 115 ? 1.357 -24.391 4.57 1 60.22 115 ARG B C 1
ATOM 1808 O O . ARG B 1 115 ? 0.241 -23.984 4.258 1 60.22 115 ARG B O 1
ATOM 1815 N N . ASN B 1 116 ? 1.72 -24.641 5.855 1 60.5 116 ASN B N 1
ATOM 1816 C CA . ASN B 1 116 ? 0.746 -24.531 6.938 1 60.5 116 ASN B CA 1
ATOM 1817 C C . ASN B 1 116 ? 0.547 -23.094 7.375 1 60.5 116 ASN B C 1
ATOM 1819 O O . ASN B 1 116 ? -0.282 -22.812 8.242 1 60.5 116 ASN B O 1
ATOM 1823 N N . HIS B 1 117 ? 1.282 -22.25 6.684 1 61.94 117 HIS B N 1
ATOM 1824 C CA . HIS B 1 117 ? 1.111 -20.859 7.09 1 61.94 117 HIS B CA 1
ATOM 1825 C C . HIS B 1 117 ? 0.005 -20.188 6.285 1 61.94 117 HIS B C 1
ATOM 1827 O O . HIS B 1 117 ? -0.001 -20.25 5.055 1 61.94 117 HIS B O 1
ATOM 1833 N N . SER B 1 118 ? -1.13 -19.859 6.941 1 61.31 118 SER B N 1
ATOM 1834 C CA . SER B 1 118 ? -2.248 -19.172 6.309 1 61.31 118 SER B CA 1
ATOM 1835 C C . SER B 1 118 ? -1.787 -17.875 5.641 1 61.31 118 SER B C 1
ATOM 1837 O O . SER B 1 118 ? -0.797 -17.281 6.055 1 61.31 118 SER B O 1
ATOM 1839 N N . VAL B 1 119 ? -2.414 -17.594 4.523 1 66.75 119 VAL B N 1
ATOM 1840 C CA . VAL B 1 119 ? -2.148 -16.328 3.824 1 66.75 119 VAL B CA 1
ATOM 1841 C C . VAL B 1 119 ? -2.453 -15.156 4.746 1 66.75 119 VAL B C 1
ATOM 1843 O O . VAL B 1 119 ? -3.559 -15.047 5.281 1 66.75 119 VAL B O 1
ATOM 1846 N N . GLU B 1 120 ? -1.413 -14.578 5.266 1 61.91 120 GLU B N 1
ATOM 1847 C CA . GLU B 1 120 ? -1.611 -13.398 6.098 1 61.91 120 GLU B CA 1
ATOM 1848 C C . GLU B 1 120 ? -1.386 -12.109 5.305 1 61.91 120 GLU B C 1
ATOM 1850 O O . GLU B 1 120 ? -0.684 -12.117 4.293 1 61.91 120 GLU B O 1
ATOM 1855 N N . TYR B 1 121 ? -2.184 -11.203 5.707 1 60.28 121 TYR B N 1
ATOM 1856 C CA . TYR B 1 121 ? -1.972 -9.867 5.156 1 60.28 121 TYR B CA 1
ATOM 1857 C C . TYR B 1 121 ? -0.543 -9.398 5.402 1 60.28 121 TYR B C 1
ATOM 1859 O O . TYR B 1 121 ? 0.022 -9.633 6.469 1 60.28 121 TYR B O 1
ATOM 1867 N N . PHE B 1 122 ? 0.111 -9.164 4.312 1 55.06 122 PHE B N 1
ATOM 1868 C CA . PHE B 1 122 ? 1.439 -8.602 4.52 1 55.06 122 PHE B CA 1
ATOM 1869 C C . PHE B 1 122 ? 1.636 -7.355 3.66 1 55.06 122 PHE B C 1
ATOM 1871 O O . PHE B 1 122 ? 0.969 -7.188 2.637 1 55.06 122 PHE B O 1
ATOM 1878 N N . GLN B 1 123 ? 2.133 -6.168 4.344 1 51.97 123 GLN B N 1
ATOM 1879 C CA . GLN B 1 123 ? 2.361 -4.898 3.66 1 51.97 123 GLN B CA 1
ATOM 1880 C C . GLN B 1 123 ? 3.664 -4.93 2.867 1 51.97 123 GLN B C 1
ATOM 1882 O O . GLN B 1 123 ? 4.586 -5.676 3.205 1 51.97 123 GLN B O 1
#

Secondary structure (DSSP, 8-state):
-----------------------SS--TTPPPPPB---HHHHHHHHTTHHHHHHHHTS--S--EEEEEEEEEEEEEEEEEEEE-SS-TT-EEEEEEEEETT--EEEEEEEEEE-TTS------/-----------------------SS--TTPBPPPB---HHHHHHHHTTHHHHHHHHTS--S--EEEEEEEEEEEEEEEEEEEE-SS-TT-EEEEEEEEETT--EEEEEEEEEE-TTS------

pLDDT: mean 72.86, std 27.79, range [18.03, 98.31]

InterPro domains:
  IPR000010 Cystatin domain [PF00031] (30-101)
  IPR000010 Cystatin domain [SM00043] (26-112)
  IPR000010 Cystatin domain [cd00042] (34-88)
  IPR001713 Proteinase inhibitor I25A, stefin [PR00295] (29-48)
  IPR001713 Proteinase inhibitor I25A, stefin [PR00295] (52-71)
  IPR001713 Proteinase inhibitor I25A, stefin [PR00295] (72-91)
  IPR001713 Proteinase inhibitor I25A, stefin [PR00295] (104-121)
  IPR001713 Proteinase inhibitor I25A, stefin [PTHR11414] (28-122)
  IPR046350 Cystatin superfamily [SSF54403] (28-122)

Sequence (246 aa):
MGGLLQLVLVTFLFYCSVGSGVGGVGVPGGASPEQPPNDQVQQIINNVREEVEKELGHSVTEFSLISYKTQVVAGTNYFAKVDIGEGEDSMVHIRVYKNLGGNVSLHSIQYPKSRNHSVEYFQMGGLLQLVLVTFLFYCSVGSGVGGVGVPGGASPEQPPNDQVQQIINNVREEVEKELGHSVTEFSLISYKTQVVAGTNYFAKVDIGEGEDSMVHIRVYKNLGGNVSLHSIQYPKSRNHSVEYFQ

Nearest PDB structures (foldseek):
  2oct-assembly1_A  TM=7.536E-01  e=2.301E-08  Homo sapiens
  1n9j-assembly1_B  TM=4.314E-01  e=1.152E-06  Homo sapiens
  5kux-assembly1_A  TM=5.437E-01  e=2.145E-03  synthetic construct
  6lwy-assembly1_A  TM=5.178E-01  e=1.626E-01  Brevibacillus sp. SKR3
  6lwz-assembly2_B  TM=6.343E-01  e=6.747E-01  Brevibacillus sp. SKDU10

Organism: NCBI:txid1843537

Solvent-accessible surface area (backbone atoms only — not comparable to full-atom values): 15095 Å² total; per-residue (Å²): 135,89,86,93,87,83,86,76,84,83,84,78,80,82,79,58,76,76,64,80,79,76,79,87,69,80,52,87,64,50,66,48,72,81,37,75,60,51,70,69,59,44,55,57,55,56,75,35,44,68,60,50,25,60,75,69,69,47,87,67,87,34,84,39,62,60,29,32,32,40,24,51,40,54,33,35,38,37,38,34,31,30,40,34,69,65,56,69,61,33,22,35,40,36,33,34,39,30,39,80,88,65,53,73,44,76,73,45,74,47,81,69,35,51,61,84,55,71,84,62,93,74,136,140,84,88,84,87,78,84,85,82,85,89,84,89,88,75,88,73,81,71,81,76,75,78,89,70,83,53,87,63,50,66,50,72,81,38,75,60,52,71,69,60,43,55,57,56,57,74,36,42,68,62,49,26,60,74,69,70,46,85,67,88,34,85,39,60,59,30,31,31,41,25,48,40,52,34,37,38,36,38,34,31,30,40,35,70,66,56,70,60,34,22,35,40,37,34,34,40,30,39,78,86,65,55,72,45,75,73,47,75,47,80,71,33,49,62,85,56,72,85,62,81,73,132

Radius of gyration: 21.33 Å; Cα contacts (8 Å, |Δi|>4): 428; chains: 2; bounding box: 68×53×64 Å

Foldseek 3Di:
DDDDDDCPPDPDDLDPCPPDPDDDDQPQFDKDPKDADDDVVLVVVVVCQVVVCVVVVHHDPDDDDGIDIDHDHAWDKDWDWDDPPPDQQWIKTWIWTAHPVGDIDTDDIDTGHHNPDPRDDDD/DDDDPPPDPDDDDDDPPPPPPDDDDQPAFDKDPKDADDDVVLVVVVVCQVVVCVVVVHHDPDDDDGIDIDHHHAWDKDWDWDDPPPDQQWIKTWIWTAHPVGDIDTDDIDTGHHNPDPRDDDD